Protein AF-A0A8V8TQ51-F1 (afdb_monomer_lite)

Secondary structure (DSSP, 8-state):
----PPP-PPPHHHHHHHHHHHHHHHHHTT----TTHHHH-----SEEE---EE-SS-EEEE---TT-EEEEEEEESSHHHHHIIIII-SSPSEEEEEEGGG--HHHHHHHHTTGGGEEEEEEEPPSSPPTT--B-S-SSTTTTTSS-BTTB-TTTGGGSS--TTTTB--GGG-EESS-EEEE--HHHHHHHHHHSPPHHHHHT--PPS----EEEE----S--S-HHHHHHHHHHHHHH-SS------------

Foldseek 3Di:
DDDDDDDDDDDPVVVVVVVVVVVVVVVVVVPDDPPVCVVPDDDQDQKDWWAWDFAAFFIFTEAADPQFFKAFEQEDPDVVSLVCLQPVPPGFQYEYEEEPLPPDPVSVVSCQVRVRNYQEYEYEYDPPDHPVDAAQAAQAPPQPNDPDDCVHVVVPHPNVPHRPRPRHPVNRGHYGHHMYMYRHDPVVVVVCVVQHDYPVNVVVPPDDPDDTDMDGDHGHDPDDRHDVVRVVVQVCLVVPDPDRPDPPPPPPPPD

Structure (mmCIF, N/CA/C/O backbone):
data_AF-A0A8V8TQ51-F1
#
_entry.id   AF-A0A8V8TQ51-F1
#
loop_
_atom_site.group_PDB
_atom_site.id
_atom_site.type_symbol
_atom_site.label_atom_id
_atom_site.label_alt_id
_atom_site.label_comp_id
_atom_site.label_asym_id
_atom_site.label_entity_id
_atom_site.label_seq_id
_atom_site.pdbx_PDB_ins_code
_atom_site.Cartn_x
_atom_site.Cartn_y
_atom_site.Cartn_z
_atom_site.occupancy
_atom_site.B_iso_or_equiv
_atom_site.auth_seq_id
_atom_site.auth_comp_id
_atom_site.auth_asym_id
_atom_site.auth_atom_id
_atom_site.pdbx_PDB_model_num
ATOM 1 N N . MET A 1 1 ? -92.529 31.464 20.538 1.00 38.16 1 MET A N 1
ATOM 2 C CA . MET A 1 1 ? -91.605 30.812 19.587 1.00 38.16 1 MET A CA 1
ATOM 3 C C . MET A 1 1 ? -90.288 31.564 19.682 1.00 38.16 1 MET A C 1
ATOM 5 O O . MET A 1 1 ? -90.207 32.681 19.195 1.00 38.16 1 MET A O 1
ATOM 9 N N . ALA A 1 2 ? -89.334 31.042 20.453 1.00 39.12 2 ALA A N 1
ATOM 10 C CA . ALA A 1 2 ? -88.049 31.687 20.700 1.00 39.12 2 ALA A CA 1
ATOM 11 C C . ALA A 1 2 ? -86.947 30.825 20.080 1.00 39.12 2 ALA A C 1
ATOM 13 O O . ALA A 1 2 ? -86.816 29.655 20.427 1.00 39.12 2 ALA A O 1
ATOM 14 N N . THR A 1 3 ? -86.166 31.411 19.180 1.00 38.88 3 THR A N 1
ATOM 15 C CA . THR A 1 3 ? -84.882 30.873 18.723 1.00 38.88 3 THR A CA 1
ATOM 16 C C . THR A 1 3 ? -83.876 32.014 18.781 1.00 38.88 3 THR A C 1
ATOM 18 O O . THR A 1 3 ? -83.920 32.920 17.951 1.00 38.88 3 THR A O 1
ATOM 21 N N . ALA A 1 4 ? -83.004 31.990 19.788 1.00 41.66 4 ALA A N 1
ATOM 22 C CA . ALA A 1 4 ? -81.840 32.862 19.885 1.00 41.66 4 ALA A CA 1
ATOM 23 C C . ALA A 1 4 ? -80.595 32.035 19.541 1.00 41.66 4 ALA A C 1
ATOM 25 O O . ALA A 1 4 ? -80.345 30.997 20.153 1.00 41.66 4 ALA A O 1
ATOM 26 N N . GLY A 1 5 ? -79.855 32.478 18.522 1.00 40.72 5 GLY A N 1
ATOM 27 C CA . GLY A 1 5 ? -78.597 31.878 18.090 1.00 40.72 5 GLY A CA 1
ATOM 28 C C . GLY A 1 5 ? -77.461 32.191 19.064 1.00 40.72 5 GLY A C 1
ATOM 29 O O . GLY A 1 5 ? -77.234 33.348 19.409 1.00 40.72 5 GLY A O 1
ATOM 30 N N . GLY A 1 6 ? -76.747 31.149 19.492 1.00 37.22 6 GLY A N 1
ATOM 31 C CA . GLY A 1 6 ? -75.517 31.254 20.272 1.00 37.22 6 GLY A CA 1
ATOM 32 C C . GLY A 1 6 ? -74.302 31.388 19.358 1.00 37.22 6 GLY A C 1
ATOM 33 O O . GLY A 1 6 ? -74.013 30.490 18.568 1.00 37.22 6 GLY A O 1
ATOM 34 N N . GLY A 1 7 ? -73.597 32.514 19.465 1.00 39.06 7 GLY A N 1
ATOM 35 C CA . GLY A 1 7 ? -72.296 32.729 18.839 1.00 39.06 7 GLY A CA 1
ATOM 36 C C . GLY A 1 7 ? -71.193 31.978 19.586 1.00 39.06 7 GLY A C 1
ATOM 37 O O . GLY A 1 7 ? -71.069 32.089 20.803 1.00 39.06 7 GLY A O 1
ATOM 38 N N . SER A 1 8 ? -70.381 31.227 18.844 1.00 47.44 8 SER A N 1
ATOM 39 C CA . SER A 1 8 ? -69.192 30.545 19.356 1.00 47.44 8 SER A CA 1
ATOM 40 C C . SER A 1 8 ? -67.998 31.504 19.298 1.00 47.44 8 SER A C 1
ATOM 42 O O . SER A 1 8 ? -67.477 31.789 18.220 1.00 47.44 8 SER A O 1
ATOM 44 N N . GLY A 1 9 ? -67.575 32.027 20.450 1.00 45.19 9 GLY A N 1
ATOM 45 C CA . GLY A 1 9 ? -66.345 32.809 20.579 1.00 45.19 9 GLY A CA 1
ATOM 46 C C . GLY A 1 9 ? -65.123 31.892 20.516 1.00 45.19 9 GLY A C 1
ATOM 47 O O . GLY A 1 9 ? -64.997 30.972 21.316 1.00 45.19 9 GLY A O 1
ATOM 48 N N . ALA A 1 10 ? -64.241 32.115 19.543 1.00 52.25 10 ALA A N 1
ATOM 49 C CA . ALA A 1 10 ? -62.973 31.404 19.439 1.00 52.25 10 ALA A CA 1
ATOM 50 C C . ALA A 1 10 ? -61.972 31.957 20.468 1.00 52.25 10 ALA A C 1
ATOM 52 O O . ALA A 1 10 ? -61.631 33.139 20.427 1.00 52.25 10 ALA A O 1
ATOM 53 N N . ASP A 1 11 ? -61.494 31.089 21.360 1.00 53.06 11 ASP A N 1
ATOM 54 C CA . ASP A 1 11 ? -60.550 31.426 22.427 1.00 53.06 11 ASP A CA 1
ATOM 55 C C . ASP A 1 11 ? -59.167 31.841 21.860 1.00 53.06 11 ASP A C 1
ATOM 57 O O . ASP A 1 11 ? -58.504 31.031 21.193 1.00 53.06 11 ASP A O 1
ATOM 61 N N . PRO A 1 12 ? -58.671 33.070 22.116 1.00 54.25 12 PRO A N 1
ATOM 62 C CA . PRO A 1 12 ? -57.409 33.575 21.555 1.00 54.25 12 PRO A CA 1
ATOM 63 C C . PRO A 1 12 ? -56.157 32.802 22.009 1.00 54.25 12 PRO A C 1
ATOM 65 O O . PRO A 1 12 ? -55.139 32.806 21.314 1.00 54.25 12 PRO A O 1
ATOM 68 N N . GLY A 1 13 ? -56.222 32.117 23.158 1.00 58.06 13 GLY A N 1
ATOM 69 C CA . GLY A 1 13 ? -55.088 31.397 23.751 1.00 58.06 13 GLY A CA 1
ATOM 70 C C . GLY A 1 13 ? -54.688 30.117 23.006 1.00 58.06 13 GLY A C 1
ATOM 71 O O . GLY A 1 13 ? -53.509 29.767 22.959 1.00 58.06 13 GLY A O 1
ATOM 72 N N . SER A 1 14 ? -55.641 29.444 22.351 1.00 58.72 14 SER A N 1
ATOM 73 C CA . SER A 1 14 ? -55.418 28.140 21.704 1.00 58.72 14 SER A CA 1
ATOM 74 C C . SER A 1 14 ? -54.517 28.234 20.460 1.00 58.72 14 SER A C 1
ATOM 76 O O . SER A 1 14 ? -53.622 27.410 20.254 1.00 58.72 14 SER A O 1
ATOM 78 N N . ARG A 1 15 ? -54.673 29.298 19.657 1.00 61.09 15 ARG A N 1
ATOM 79 C CA . ARG A 1 15 ? -53.847 29.545 18.458 1.00 61.09 15 ARG A CA 1
ATOM 80 C C . ARG A 1 15 ? -52.407 29.940 18.789 1.00 61.09 15 ARG A C 1
ATOM 82 O O . ARG A 1 15 ? -51.499 29.575 18.042 1.00 61.09 15 ARG A O 1
ATOM 89 N N . GLY A 1 16 ? -52.194 30.667 19.888 1.00 70.44 16 GLY A N 1
ATOM 90 C CA . GLY A 1 16 ? -50.856 31.021 20.371 1.00 70.44 16 GLY A CA 1
ATOM 91 C C . GLY A 1 16 ? -50.085 29.793 20.856 1.00 70.44 16 GLY A C 1
ATOM 92 O O . GLY A 1 16 ? -48.927 29.609 20.483 1.00 70.44 16 GLY A O 1
ATOM 93 N N . LEU A 1 17 ? -50.763 28.906 21.592 1.00 71.25 17 LEU A N 1
ATOM 94 C CA . LEU A 1 17 ? -50.186 27.666 22.111 1.00 71.25 17 LEU A CA 1
ATOM 95 C C . LEU A 1 17 ? -49.788 26.693 20.988 1.00 71.25 17 LEU A C 1
ATOM 97 O O . LEU A 1 17 ? -48.688 26.146 21.013 1.00 71.25 17 LEU A O 1
ATOM 101 N N . LEU A 1 18 ? -50.635 26.533 19.960 1.00 72.12 18 LEU A N 1
ATOM 102 C CA . LEU A 1 18 ? -50.315 25.694 18.797 1.00 72.12 18 LEU A CA 1
ATOM 103 C C . LEU A 1 18 ? -49.111 26.220 18.003 1.00 72.12 18 LEU A C 1
ATOM 105 O O . LEU A 1 18 ? -48.290 25.433 17.534 1.00 72.12 18 LEU A O 1
ATOM 109 N N . ARG A 1 19 ? -48.983 27.546 17.853 1.00 76.25 19 ARG A N 1
ATOM 110 C CA . ARG A 1 19 ? -47.831 28.156 17.172 1.00 76.25 19 ARG A CA 1
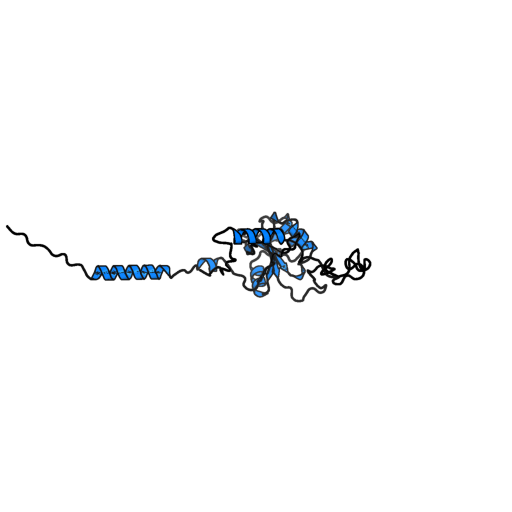ATOM 111 C C . ARG A 1 19 ? -46.542 27.994 17.971 1.00 76.25 19 ARG A C 1
ATOM 113 O O . ARG A 1 19 ? -45.511 27.703 17.374 1.00 76.25 19 ARG A O 1
ATOM 120 N N . LEU A 1 20 ? -46.609 28.115 19.297 1.00 77.19 20 LEU A N 1
ATOM 121 C CA . LEU A 1 20 ? -45.474 27.852 20.184 1.00 77.19 20 LEU A CA 1
ATOM 122 C C . LEU A 1 20 ? -45.036 26.386 20.121 1.00 77.19 20 LEU A C 1
ATOM 124 O O . LEU A 1 20 ? -43.856 26.117 19.933 1.00 77.19 20 LEU A O 1
ATOM 128 N N . LEU A 1 21 ? -45.979 25.444 20.188 1.00 77.50 21 LEU A N 1
ATOM 129 C CA . LEU A 1 21 ? -45.687 24.013 20.067 1.00 77.50 21 LEU A CA 1
ATOM 130 C C . LEU A 1 21 ? -45.080 23.670 18.702 1.00 77.50 21 LEU A C 1
ATOM 132 O O . LEU A 1 21 ? -44.073 22.971 18.641 1.00 77.50 21 LEU A O 1
ATOM 136 N N . SER A 1 22 ? -45.628 24.214 17.612 1.00 75.44 22 SER A N 1
ATOM 137 C CA . SER A 1 22 ? -45.066 24.030 16.269 1.00 75.44 22 SER A CA 1
ATOM 138 C C . SER A 1 22 ? -43.649 24.601 16.154 1.00 75.44 22 SER A C 1
ATOM 140 O O . SER A 1 22 ? -42.801 23.993 15.506 1.00 75.44 22 SER A O 1
ATOM 142 N N . PHE A 1 23 ? -43.375 25.744 16.785 1.00 77.62 23 PHE A N 1
ATOM 143 C CA . PHE A 1 23 ? -42.047 26.356 16.808 1.00 77.62 23 PHE A CA 1
ATOM 144 C C . PHE A 1 23 ? -41.054 25.545 17.658 1.00 77.62 23 PHE A C 1
ATOM 146 O O . PHE A 1 23 ? -39.916 25.340 17.243 1.00 77.62 23 PHE A O 1
ATOM 153 N N . CYS A 1 24 ? -41.492 24.996 18.794 1.00 74.50 24 CYS A N 1
ATOM 154 C CA . CYS A 1 24 ? -40.690 24.097 19.626 1.00 74.50 24 CYS A CA 1
ATOM 155 C C . CYS A 1 24 ? -40.360 22.774 18.918 1.00 74.50 24 CYS A C 1
ATOM 157 O O . CYS A 1 24 ? -39.232 22.303 19.026 1.00 74.50 24 CYS A O 1
ATOM 159 N N . VAL A 1 25 ? -41.296 22.191 18.161 1.00 75.50 25 VAL A N 1
ATOM 160 C CA . VAL A 1 25 ? -41.046 20.975 17.362 1.00 75.50 25 VAL A CA 1
ATOM 161 C C . VAL A 1 25 ? -40.057 21.256 16.224 1.00 75.50 25 VAL A C 1
ATOM 163 O O . VAL A 1 25 ? -39.153 20.455 15.986 1.00 75.50 25 VAL A O 1
ATOM 166 N N . LEU A 1 26 ? -40.166 2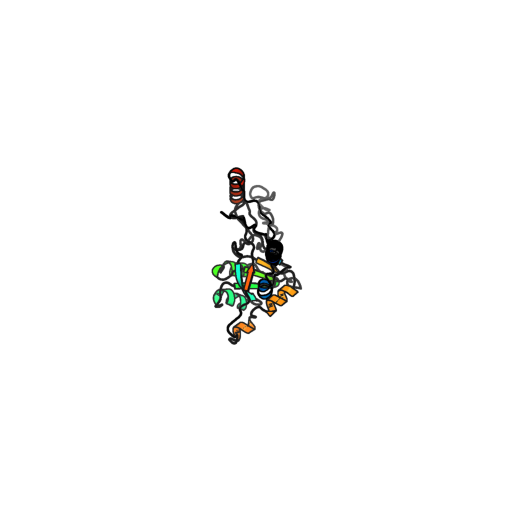2.417 15.567 1.00 69.44 26 LEU A N 1
ATOM 167 C CA . LEU A 1 26 ? -39.197 22.860 14.556 1.00 69.44 26 LEU A CA 1
ATOM 168 C C . LEU A 1 26 ? -37.794 23.072 15.154 1.00 69.44 26 LEU A C 1
ATOM 170 O O . LEU A 1 26 ? -36.808 22.669 14.543 1.00 69.44 26 LEU A O 1
ATOM 174 N N . LEU A 1 27 ? -37.698 23.634 16.364 1.00 65.81 27 LEU A N 1
ATOM 175 C CA . LEU A 1 27 ? -36.433 23.790 17.095 1.00 65.81 27 LEU A CA 1
ATOM 176 C C . LEU A 1 27 ? -35.844 22.452 17.564 1.00 65.81 27 LEU A C 1
ATOM 178 O O . LEU A 1 27 ? -34.635 22.257 17.477 1.00 65.81 27 LEU A O 1
ATOM 182 N N . ALA A 1 28 ? -36.674 21.504 18.004 1.00 64.94 28 ALA A N 1
ATOM 183 C CA . ALA A 1 28 ? -36.220 20.169 18.393 1.00 64.94 28 ALA A CA 1
ATOM 184 C C . ALA A 1 28 ? -35.631 19.385 17.205 1.00 64.94 28 ALA A C 1
ATOM 186 O O . ALA A 1 28 ? -34.673 18.635 17.379 1.00 64.94 28 ALA A O 1
ATOM 187 N N . GLY A 1 29 ? -36.137 19.610 15.986 1.00 62.62 29 GLY A N 1
ATOM 188 C CA . GLY A 1 29 ? -35.572 19.047 14.754 1.00 62.62 29 GLY A CA 1
ATOM 189 C C . GLY A 1 29 ? -34.180 19.581 14.383 1.00 62.62 29 GLY A C 1
ATOM 190 O O . GLY A 1 29 ? -33.473 18.931 13.611 1.00 62.62 29 GLY A O 1
ATOM 191 N N . LEU A 1 30 ? -33.768 20.728 14.939 1.00 63.22 30 LEU A N 1
ATOM 192 C CA . LEU A 1 30 ? -32.450 21.339 14.714 1.00 63.22 30 LEU A CA 1
ATOM 193 C C . LEU A 1 30 ? -31.375 20.817 15.684 1.00 63.22 30 LEU A C 1
ATOM 195 O O . LEU A 1 30 ? -30.183 20.951 15.410 1.00 63.22 30 LEU A O 1
ATOM 199 N N . CYS A 1 31 ? -31.769 20.174 16.785 1.00 57.84 31 CYS A N 1
ATOM 200 C CA . CYS A 1 31 ? -30.852 19.578 17.754 1.00 57.84 31 CYS A CA 1
ATOM 201 C C . CYS A 1 31 ? -30.461 18.153 17.336 1.00 57.84 31 CYS A C 1
ATOM 203 O O . CYS A 1 31 ? -30.886 17.170 17.942 1.00 57.84 31 CYS A O 1
ATOM 205 N N . ARG A 1 32 ? -29.627 18.023 16.301 1.00 61.41 32 ARG A N 1
ATOM 206 C CA . ARG A 1 32 ? -28.897 16.774 16.034 1.00 61.41 32 ARG A CA 1
ATOM 207 C C . ARG A 1 32 ? -27.534 16.852 16.708 1.00 61.41 32 ARG A C 1
ATOM 209 O O . ARG A 1 32 ? -26.680 17.634 16.312 1.00 61.41 32 ARG A O 1
ATOM 216 N N . GLY A 1 33 ? -27.351 16.064 17.761 1.00 58.16 33 GLY A N 1
ATOM 217 C CA . GLY A 1 33 ? -26.071 15.917 18.441 1.00 58.16 33 GLY A CA 1
ATOM 218 C C . GLY A 1 33 ? -25.822 14.452 18.755 1.00 58.16 33 GLY A C 1
ATOM 219 O O . GLY A 1 33 ? -26.258 13.963 19.795 1.00 58.16 33 GLY A O 1
ATOM 220 N N . ASN A 1 34 ? -25.101 13.747 17.884 1.00 66.38 34 ASN A N 1
ATOM 221 C CA . ASN A 1 34 ? -24.692 12.364 18.133 1.00 66.38 34 ASN A CA 1
ATOM 222 C C . ASN A 1 34 ? -23.504 12.319 19.112 1.00 66.38 34 ASN A C 1
ATOM 224 O O . ASN A 1 34 ? -22.365 12.042 18.751 1.00 66.38 34 ASN A O 1
ATOM 228 N N . SER A 1 35 ? -23.769 12.601 20.392 1.00 77.69 35 SER A N 1
ATOM 229 C CA . SER A 1 35 ? -22.765 12.533 21.470 1.00 77.69 35 SER A CA 1
ATOM 230 C C . SER A 1 35 ? -22.212 11.113 21.669 1.00 77.69 35 SER A C 1
ATOM 232 O O . SER A 1 35 ? -21.061 10.936 22.059 1.00 77.69 35 SER A O 1
ATOM 234 N N . VAL A 1 36 ? -23.013 10.093 21.342 1.00 84.88 36 VAL A N 1
ATOM 235 C CA . VAL A 1 36 ? -22.636 8.676 21.459 1.00 84.88 36 VAL A CA 1
ATOM 236 C C . VAL A 1 36 ? -21.477 8.315 20.527 1.00 84.88 36 VAL A C 1
ATOM 238 O O . VAL A 1 36 ? -20.577 7.597 20.943 1.00 84.88 36 VAL A O 1
ATOM 241 N N . GLU A 1 37 ? -21.431 8.868 19.312 1.00 82.06 37 GLU A N 1
ATOM 242 C CA . GLU A 1 37 ? -20.347 8.595 18.358 1.00 82.06 37 GLU A CA 1
ATOM 243 C C . GLU A 1 37 ? -18.984 8.997 18.932 1.00 82.06 37 GLU A C 1
ATOM 245 O O . GLU A 1 37 ? -18.032 8.227 18.868 1.00 82.06 37 GLU A O 1
ATOM 250 N N . ARG A 1 38 ? -18.916 10.154 19.601 1.00 79.62 38 ARG A N 1
ATOM 251 C CA . ARG A 1 38 ? -17.685 10.665 20.228 1.00 79.62 38 ARG A CA 1
ATOM 252 C C . ARG A 1 38 ? -17.244 9.879 21.462 1.00 79.62 38 ARG A C 1
ATOM 254 O O . ARG A 1 38 ? -16.125 10.075 21.922 1.00 79.62 38 ARG A O 1
ATOM 261 N N . LYS A 1 39 ? -18.120 9.040 22.021 1.00 82.69 39 LYS A N 1
ATOM 262 C CA . LYS A 1 39 ? -17.781 8.130 23.123 1.00 82.69 39 LYS A CA 1
ATOM 263 C C . LYS A 1 39 ? -17.241 6.789 22.628 1.00 82.69 39 LYS A C 1
ATOM 265 O O . LYS A 1 39 ? -16.615 6.092 23.413 1.00 82.69 39 LYS A O 1
ATOM 270 N N . ILE A 1 40 ? -17.508 6.431 21.370 1.00 80.69 40 ILE A N 1
ATOM 271 C CA . ILE A 1 40 ? -17.181 5.117 20.798 1.00 80.69 40 ILE A CA 1
ATOM 272 C C . ILE A 1 40 ? -16.005 5.216 19.822 1.00 80.69 40 ILE A C 1
ATOM 274 O O . ILE A 1 40 ? -15.138 4.349 19.819 1.00 80.69 40 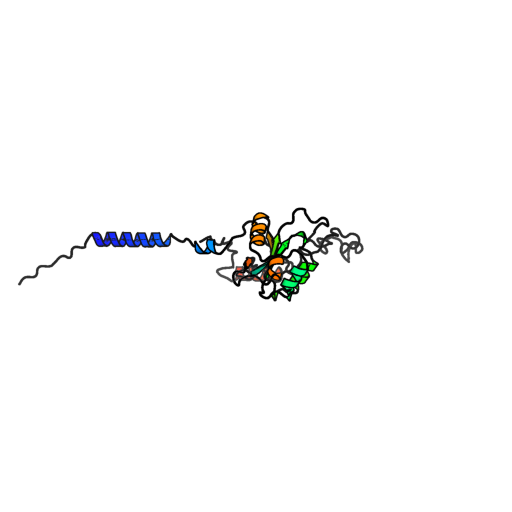ILE A O 1
ATOM 278 N N . TYR A 1 41 ? -15.961 6.262 18.993 1.00 85.06 41 TYR A N 1
ATOM 279 C CA . TYR A 1 41 ? -15.012 6.364 17.888 1.00 85.06 41 TYR A CA 1
ATOM 280 C C . TYR A 1 41 ? -14.015 7.500 18.083 1.00 85.06 41 TYR A C 1
ATOM 282 O O . TYR A 1 41 ? -14.382 8.644 18.362 1.00 85.06 41 TYR A O 1
ATOM 290 N N . ILE A 1 42 ? -12.745 7.180 17.842 1.00 87.12 42 ILE A N 1
ATOM 291 C CA . ILE A 1 42 ? -11.654 8.147 17.758 1.00 87.12 42 ILE A CA 1
ATOM 292 C C . ILE A 1 42 ? -11.272 8.275 16.277 1.00 87.12 42 ILE A C 1
ATOM 294 O O . ILE A 1 42 ? -10.760 7.312 15.703 1.00 87.12 42 ILE A O 1
ATOM 298 N N . PRO A 1 43 ? -11.537 9.420 15.624 1.00 88.56 43 PRO A N 1
ATOM 299 C CA . PRO A 1 43 ? -11.147 9.618 14.235 1.00 88.56 43 PRO A CA 1
ATOM 300 C C . PRO A 1 43 ? -9.637 9.860 14.122 1.00 88.56 43 PRO A C 1
ATOM 302 O O . PRO A 1 43 ? -9.077 10.668 14.863 1.00 88.56 43 PRO A O 1
ATOM 305 N N . LEU A 1 44 ? -9.005 9.208 13.146 1.00 88.88 44 LEU A N 1
ATOM 306 C CA . LEU A 1 44 ? -7.623 9.477 12.740 1.00 88.88 44 LEU A CA 1
ATOM 307 C C . LEU A 1 44 ? -7.633 10.562 11.661 1.00 88.88 44 LEU A C 1
ATOM 309 O O . LEU A 1 44 ? -8.297 10.409 10.634 1.00 88.88 44 LEU A O 1
ATOM 313 N N . ASN A 1 45 ? -6.941 11.675 11.896 1.00 90.31 45 ASN A N 1
ATOM 314 C CA . ASN A 1 45 ? -7.018 12.848 11.025 1.00 90.31 45 ASN A CA 1
ATOM 315 C C . ASN A 1 45 ? -5.817 12.961 10.086 1.00 90.31 45 ASN A C 1
ATOM 317 O O . ASN A 1 45 ? -5.932 13.600 9.038 1.00 90.31 45 ASN A O 1
ATOM 321 N N . LYS A 1 46 ? -4.666 12.392 10.458 1.00 93.38 46 LYS A N 1
ATOM 322 C CA . LYS A 1 46 ? -3.403 12.520 9.720 1.00 93.38 46 LYS A CA 1
ATOM 323 C C . LYS A 1 46 ? -3.021 11.192 9.094 1.00 93.38 46 LYS A C 1
ATOM 325 O O . LYS A 1 46 ? -2.101 10.503 9.534 1.00 93.38 46 LYS A O 1
ATOM 330 N N . THR A 1 47 ? -3.788 10.834 8.066 1.00 93.88 47 THR A N 1
ATOM 331 C CA . THR A 1 47 ? -3.616 9.571 7.357 1.00 93.88 47 THR A CA 1
ATOM 332 C C . THR A 1 47 ? -3.556 9.755 5.846 1.00 93.88 47 THR A C 1
ATOM 334 O O . THR A 1 47 ? -4.256 10.603 5.289 1.00 93.88 47 THR A O 1
ATOM 337 N N . ALA A 1 48 ? -2.743 8.932 5.183 1.00 95.75 48 ALA A N 1
ATOM 338 C CA . ALA A 1 48 ? -2.673 8.865 3.726 1.00 95.75 48 ALA A CA 1
ATOM 339 C C . ALA A 1 48 ? -3.049 7.450 3.245 1.00 95.75 48 ALA A C 1
ATOM 341 O O . ALA A 1 48 ? -2.354 6.486 3.583 1.00 95.75 48 ALA A O 1
ATOM 342 N N . PRO A 1 49 ? -4.150 7.286 2.489 1.00 95.88 49 PRO A N 1
ATOM 343 C CA . PRO A 1 49 ? -4.586 5.978 2.021 1.00 95.88 49 PRO A CA 1
ATOM 344 C C . PRO A 1 49 ? -3.780 5.508 0.807 1.00 95.88 49 PRO A C 1
ATOM 346 O O . PRO A 1 49 ? -3.467 6.282 -0.098 1.00 95.88 49 PRO A O 1
ATOM 349 N N . CYS A 1 50 ? -3.535 4.205 0.735 1.00 96.50 50 CYS A N 1
ATOM 350 C CA . CYS A 1 50 ? -3.200 3.531 -0.510 1.00 96.50 50 CYS A CA 1
ATOM 351 C C . CYS A 1 50 ? -4.435 3.508 -1.420 1.00 96.50 50 CYS A C 1
ATOM 353 O O . CYS A 1 50 ? -5.526 3.114 -1.001 1.00 96.50 50 CYS A O 1
ATOM 355 N N . VAL A 1 51 ? -4.257 3.934 -2.668 1.00 95.00 51 VAL A N 1
ATOM 356 C CA . VAL A 1 51 ? -5.337 4.092 -3.648 1.00 95.00 51 VAL A CA 1
ATOM 357 C C . VAL A 1 51 ? -5.186 3.098 -4.786 1.00 95.00 51 VAL A C 1
ATOM 359 O O . VAL A 1 51 ? -4.066 2.736 -5.147 1.00 95.00 51 VAL A O 1
ATOM 362 N N . ARG A 1 52 ? -6.304 2.680 -5.384 1.00 94.50 52 ARG A N 1
ATOM 363 C CA . ARG A 1 52 ? -6.265 1.874 -6.602 1.00 94.50 52 ARG A CA 1
ATOM 364 C C . ARG A 1 52 ? -5.952 2.728 -7.823 1.00 94.50 52 ARG A C 1
ATOM 366 O O . ARG A 1 52 ? -6.628 3.723 -8.082 1.00 94.50 52 ARG A O 1
ATOM 373 N N . LEU A 1 53 ? -5.006 2.254 -8.626 1.00 94.50 53 LEU A N 1
ATOM 374 C CA . LEU A 1 53 ? -4.726 2.753 -9.967 1.00 94.50 53 LEU A CA 1
ATOM 375 C C . LEU A 1 53 ? -4.944 1.629 -10.985 1.00 94.50 53 LEU A C 1
ATOM 377 O O . LEU A 1 53 ? -4.777 0.449 -10.678 1.00 94.50 53 LEU A O 1
ATOM 381 N N . LEU A 1 54 ? -5.340 1.996 -12.203 1.00 93.75 54 LEU A N 1
ATOM 382 C CA . LEU A 1 54 ? -5.579 1.049 -13.288 1.00 93.75 54 LEU A CA 1
ATOM 383 C C . LEU A 1 54 ? -4.541 1.235 -14.392 1.00 93.75 54 LEU A C 1
ATOM 385 O O . LEU A 1 54 ? -4.243 2.357 -14.800 1.00 93.75 54 LEU A O 1
ATOM 389 N N . ASN A 1 55 ? -4.034 0.115 -14.892 1.00 90.88 55 ASN A N 1
ATOM 390 C CA . ASN A 1 55 ? -3.265 0.025 -16.122 1.00 90.88 55 ASN A CA 1
ATOM 391 C C . ASN A 1 55 ? -4.132 -0.646 -17.210 1.00 90.88 55 ASN A C 1
ATOM 393 O O . ASN A 1 55 ? -5.238 -1.125 -16.949 1.00 90.88 55 ASN A O 1
ATOM 397 N N . ALA A 1 56 ? -3.643 -0.688 -18.449 1.00 89.12 56 ALA A N 1
ATOM 398 C CA . ALA A 1 56 ? -4.337 -1.276 -19.590 1.00 89.12 56 ALA A CA 1
ATOM 399 C C . ALA A 1 56 ? -4.731 -2.746 -19.368 1.00 89.12 56 ALA A C 1
ATOM 401 O O . ALA A 1 56 ? -5.767 -3.175 -19.870 1.00 89.12 56 ALA A O 1
ATOM 402 N N . THR A 1 57 ? -3.927 -3.496 -18.611 1.00 90.12 57 THR A N 1
ATOM 403 C CA . THR A 1 57 ? -4.086 -4.947 -18.418 1.00 90.12 57 THR A CA 1
ATOM 404 C C . THR A 1 57 ? -4.401 -5.362 -16.983 1.00 90.12 57 THR A C 1
ATOM 406 O O . THR A 1 57 ? -5.032 -6.393 -16.784 1.00 90.12 57 THR A O 1
ATOM 409 N N . HIS A 1 58 ? -3.982 -4.580 -15.989 1.00 91.00 58 HIS A N 1
ATOM 410 C CA . HIS A 1 58 ? -4.074 -4.939 -14.573 1.00 91.00 58 HIS A CA 1
ATOM 411 C C . HIS A 1 58 ? -4.464 -3.724 -13.728 1.00 91.00 58 HIS A C 1
ATOM 413 O O . HIS A 1 58 ? -4.448 -2.583 -14.196 1.00 91.00 58 HIS A O 1
ATOM 419 N N . GLN A 1 59 ? -4.754 -3.972 -12.459 1.00 93.88 59 GLN A N 1
ATOM 420 C CA . GLN A 1 59 ? -4.924 -2.959 -11.425 1.00 93.88 59 GLN A CA 1
ATOM 421 C C . GLN A 1 59 ? -3.788 -3.069 -10.405 1.00 93.88 59 GLN A C 1
ATOM 423 O O . GLN A 1 59 ? -3.211 -4.141 -10.242 1.00 93.88 59 GLN A O 1
ATOM 428 N N . ILE A 1 60 ? -3.472 -1.960 -9.744 1.00 96.31 60 ILE A N 1
ATOM 429 C CA . ILE A 1 60 ? -2.455 -1.873 -8.690 1.00 96.31 60 ILE A CA 1
ATOM 430 C C . ILE A 1 60 ? -2.997 -1.050 -7.518 1.00 96.31 60 ILE A C 1
ATOM 432 O O . ILE A 1 60 ? -3.948 -0.279 -7.682 1.00 96.31 60 ILE A O 1
ATOM 436 N N . GLY A 1 61 ? -2.368 -1.162 -6.353 1.00 95.75 61 GLY A N 1
ATOM 437 C CA . GLY A 1 61 ? -2.738 -0.424 -5.151 1.00 95.75 61 GLY A CA 1
ATOM 438 C C . GLY A 1 61 ? -3.726 -1.185 -4.274 1.00 95.75 61 GLY A C 1
ATOM 439 O O . GLY A 1 61 ? -3.688 -2.409 -4.208 1.00 95.75 61 GLY A O 1
ATOM 440 N N . CYS A 1 62 ? -4.587 -0.459 -3.560 1.00 95.44 62 CYS A N 1
ATOM 441 C CA . CYS A 1 62 ? -5.403 -1.027 -2.485 1.00 95.44 62 CYS A CA 1
ATOM 442 C C . CYS A 1 62 ? -6.876 -0.629 -2.596 1.00 95.44 62 CYS A C 1
ATOM 444 O O . CYS A 1 62 ? -7.226 0.391 -3.196 1.00 95.44 62 CYS A O 1
ATOM 446 N N . GLN A 1 63 ? -7.745 -1.417 -1.967 1.00 92.44 63 GLN A N 1
ATOM 447 C CA . GLN A 1 63 ? -9.174 -1.138 -1.840 1.00 92.44 63 GLN A CA 1
ATOM 448 C C . GLN A 1 63 ? -9.709 -1.701 -0.523 1.00 92.44 63 GLN A C 1
ATOM 450 O O . GLN A 1 63 ? -9.261 -2.759 -0.089 1.00 92.44 63 GLN A O 1
ATOM 455 N N . SER A 1 64 ? -10.732 -1.042 0.030 1.00 92.44 64 SER A N 1
ATOM 456 C CA . SER A 1 64 ? -11.611 -1.636 1.040 1.00 92.44 64 SER A CA 1
ATOM 457 C C . SER A 1 64 ? -12.961 -2.117 0.494 1.00 92.44 64 SER A C 1
ATOM 459 O O . SER A 1 64 ? -13.429 -1.680 -0.568 1.00 92.44 64 SER A O 1
ATOM 461 N N . SER A 1 65 ? -13.675 -2.897 1.304 1.00 90.62 65 SER A N 1
ATOM 462 C CA . SER A 1 65 ? -15.114 -3.133 1.122 1.00 90.62 65 SER A CA 1
ATOM 463 C C . SER A 1 65 ? -15.927 -1.828 1.133 1.00 90.62 65 SER A C 1
ATOM 465 O O . SER A 1 65 ? -15.478 -0.790 1.627 1.00 90.62 65 SER A O 1
ATOM 467 N N . ILE A 1 66 ? -17.158 -1.872 0.609 1.00 85.94 66 ILE A N 1
ATOM 468 C CA . ILE A 1 66 ? -18.041 -0.698 0.444 1.00 85.94 66 ILE A CA 1
ATOM 469 C C . ILE A 1 66 ? -18.330 0.064 1.745 1.00 85.94 66 ILE A C 1
ATOM 471 O O . ILE A 1 66 ? -18.416 1.291 1.744 1.00 85.94 66 ILE A O 1
ATOM 475 N N . SER A 1 67 ? -18.445 -0.646 2.865 1.00 86.69 67 SER A N 1
ATOM 476 C CA . SER A 1 67 ? -18.672 -0.078 4.199 1.00 86.69 67 SER A CA 1
ATOM 477 C C . SER A 1 67 ? -17.381 0.201 4.982 1.00 86.69 67 SER A C 1
ATOM 479 O O . SER A 1 67 ? -17.454 0.632 6.133 1.00 86.69 67 SER A O 1
ATOM 481 N N . GLY A 1 68 ? -16.220 -0.013 4.358 1.00 88.38 68 GLY A N 1
ATOM 482 C CA . GLY A 1 68 ? -14.928 -0.132 5.030 1.00 88.38 68 GLY A CA 1
ATOM 483 C C . GLY A 1 68 ? -14.686 -1.537 5.576 1.00 88.38 68 GLY A C 1
ATOM 484 O O . GLY A 1 68 ? -15.620 -2.337 5.683 1.00 88.38 68 GLY A O 1
ATOM 485 N N . ASP A 1 69 ? -13.424 -1.815 5.891 1.00 92.06 69 ASP A N 1
ATOM 486 C CA . ASP A 1 69 ? -12.999 -3.069 6.508 1.00 92.06 69 ASP A CA 1
ATOM 487 C C . ASP A 1 69 ? -12.640 -2.834 7.972 1.00 92.06 69 ASP A C 1
ATOM 489 O O . ASP A 1 69 ? -11.849 -1.946 8.299 1.00 92.06 69 ASP A O 1
ATOM 493 N N . THR A 1 70 ? -13.258 -3.624 8.854 1.00 92.75 70 THR A N 1
ATOM 494 C CA . THR A 1 70 ? -13.066 -3.551 10.305 1.00 92.75 70 THR A CA 1
ATOM 495 C C . THR A 1 70 ? -12.338 -4.784 10.810 1.00 92.75 70 THR A C 1
ATOM 497 O O . THR A 1 70 ? -12.702 -5.903 10.455 1.00 92.75 70 THR A O 1
ATOM 500 N N . GLY A 1 71 ? -11.358 -4.589 11.687 1.00 90.88 71 GLY A N 1
ATOM 501 C CA . GLY A 1 71 ? -10.699 -5.693 12.376 1.00 90.88 71 GLY A CA 1
ATOM 502 C C . GLY A 1 71 ? -10.020 -5.273 13.674 1.00 90.88 71 GLY A C 1
ATOM 503 O O . GLY A 1 71 ? -9.842 -4.079 13.944 1.00 90.88 71 GLY A O 1
ATOM 504 N N . VAL A 1 72 ? -9.643 -6.274 14.467 1.00 90.88 72 VAL A N 1
ATOM 505 C CA . VAL A 1 72 ? -8.978 -6.092 15.763 1.00 90.88 72 VAL A CA 1
ATOM 506 C C . VAL A 1 72 ? -7.544 -5.632 15.537 1.00 90.88 72 VAL A C 1
ATOM 508 O O . VAL A 1 72 ? -6.811 -6.258 14.770 1.00 90.88 72 VAL A O 1
ATOM 511 N N . ILE A 1 73 ? -7.127 -4.550 16.195 1.00 90.56 73 ILE A N 1
ATOM 512 C CA . ILE A 1 73 ? -5.769 -4.027 16.038 1.00 90.56 73 ILE A CA 1
ATOM 513 C C . ILE A 1 73 ? -4.765 -5.005 16.645 1.00 90.56 73 ILE A C 1
ATOM 515 O O . ILE A 1 73 ? -4.917 -5.429 17.790 1.00 90.56 73 ILE A O 1
ATOM 519 N N . HIS A 1 74 ? -3.707 -5.313 15.901 1.00 91.25 74 HIS A N 1
ATOM 520 C CA . HIS A 1 74 ? -2.548 -6.024 16.421 1.00 91.25 74 HIS A CA 1
ATOM 521 C C . HIS A 1 74 ? -1.259 -5.311 16.015 1.00 91.25 74 HIS A C 1
ATOM 523 O O . HIS A 1 74 ? -1.003 -5.097 14.828 1.00 91.25 74 HIS A O 1
ATOM 529 N N . VAL A 1 75 ? -0.460 -4.926 17.010 1.00 91.50 75 VAL A N 1
ATOM 530 C CA . VAL A 1 75 ? 0.827 -4.257 16.793 1.00 91.50 75 VAL A CA 1
ATOM 531 C C . VAL A 1 75 ? 1.891 -5.314 16.529 1.00 91.50 75 VAL A C 1
ATOM 533 O O . VAL A 1 75 ? 2.055 -6.225 17.333 1.00 91.50 75 VAL A O 1
ATOM 536 N N . VAL A 1 76 ? 2.606 -5.182 15.413 1.00 91.25 76 VAL A N 1
ATOM 537 C CA . VAL A 1 76 ? 3.663 -6.115 15.008 1.00 91.25 76 VAL A CA 1
ATOM 538 C C . VAL A 1 76 ? 5.011 -5.409 15.100 1.00 91.25 76 VAL A C 1
ATOM 540 O O . VAL A 1 76 ? 5.291 -4.476 14.344 1.00 91.25 76 VAL A O 1
ATOM 543 N N . GLU A 1 77 ? 5.849 -5.861 16.032 1.00 88.50 77 GLU A N 1
ATOM 544 C CA . GLU A 1 77 ? 7.198 -5.322 16.264 1.00 88.50 77 GLU A CA 1
ATOM 545 C C . GLU A 1 77 ? 8.296 -6.309 15.840 1.00 88.50 77 GLU A C 1
ATOM 547 O O . GLU A 1 77 ? 9.433 -5.913 15.576 1.00 88.50 77 GLU A O 1
ATOM 552 N N . LYS A 1 78 ? 7.957 -7.597 15.750 1.00 88.06 78 LYS A N 1
ATOM 553 C CA . LYS A 1 78 ? 8.859 -8.692 15.375 1.00 88.06 78 LYS A CA 1
ATOM 554 C C . LYS A 1 78 ? 8.128 -9.757 14.552 1.00 88.06 78 LYS A C 1
ATOM 556 O O . LYS A 1 78 ? 6.901 -9.770 14.470 1.00 88.06 78 LYS A O 1
ATOM 561 N N . GLU A 1 79 ? 8.884 -10.652 13.923 1.00 86.75 79 GLU A N 1
ATOM 562 C CA . GLU A 1 79 ? 8.335 -11.683 13.027 1.00 86.75 79 GLU A CA 1
ATOM 563 C C . GLU A 1 79 ? 7.392 -12.653 13.761 1.00 86.75 79 GLU A C 1
ATOM 565 O O . GLU A 1 79 ? 6.434 -13.147 13.171 1.00 86.75 79 GLU A O 1
ATOM 570 N N . GLU A 1 80 ? 7.604 -12.895 15.055 1.00 88.56 80 GLU A N 1
ATOM 571 C CA . GLU A 1 80 ? 6.735 -13.764 15.851 1.00 88.56 80 GLU A CA 1
ATOM 572 C C . GLU A 1 80 ? 5.324 -13.177 16.009 1.00 88.56 80 GLU A C 1
ATOM 574 O O . GLU A 1 80 ? 4.342 -13.920 15.972 1.00 88.56 80 GLU A O 1
ATOM 579 N N . ASP A 1 81 ? 5.205 -11.850 16.115 1.00 90.44 81 ASP A N 1
ATOM 580 C CA . ASP A 1 81 ? 3.907 -11.170 16.203 1.00 90.44 81 ASP A CA 1
ATOM 581 C C . ASP A 1 81 ? 3.144 -11.309 14.877 1.00 90.44 81 ASP A C 1
ATOM 583 O O . ASP A 1 81 ? 1.931 -11.523 14.851 1.00 90.44 81 ASP A O 1
ATOM 587 N N . LEU A 1 82 ? 3.871 -11.261 13.753 1.00 91.06 82 LEU A N 1
ATOM 588 C CA . LEU A 1 82 ? 3.295 -11.518 12.437 1.00 91.06 82 LEU A CA 1
ATOM 589 C C . LEU A 1 82 ? 2.754 -12.951 12.352 1.00 91.06 82 LEU A C 1
ATOM 591 O O . LEU A 1 82 ? 1.611 -13.143 11.938 1.00 91.06 82 LEU A O 1
ATOM 595 N N . GLN A 1 83 ? 3.535 -13.955 12.766 1.00 91.62 83 GLN A N 1
ATOM 596 C CA . GLN A 1 83 ? 3.080 -15.351 12.753 1.00 91.62 83 GLN A CA 1
ATOM 597 C C . GLN A 1 83 ? 1.817 -15.550 13.595 1.00 91.62 83 GLN A C 1
ATOM 599 O O . GLN A 1 83 ? 0.887 -16.224 13.140 1.00 91.62 83 GLN A O 1
ATOM 604 N N . TRP A 1 84 ? 1.733 -14.893 14.754 1.00 92.00 84 TRP A N 1
ATOM 605 C CA . TRP A 1 84 ? 0.548 -14.942 15.605 1.00 92.00 84 TRP A CA 1
ATOM 606 C C . TRP A 1 84 ? -0.706 -14.448 14.871 1.00 92.00 84 TRP A C 1
ATOM 608 O O . TRP A 1 84 ? -1.726 -15.135 14.849 1.00 92.00 84 TRP A O 1
ATOM 618 N N . VAL A 1 85 ? -0.636 -13.302 14.187 1.00 92.31 85 VAL A N 1
ATOM 619 C CA . VAL A 1 85 ? -1.771 -12.784 13.399 1.00 92.31 85 VAL A CA 1
ATOM 620 C C . VAL A 1 85 ? -2.151 -13.751 12.274 1.00 92.31 85 VAL A C 1
ATOM 622 O O . VAL A 1 85 ? -3.334 -14.051 12.050 1.00 92.31 85 VAL A O 1
ATOM 625 N N . LEU A 1 86 ? -1.141 -14.264 11.569 1.00 92.50 86 LEU A N 1
ATOM 626 C CA . LEU A 1 86 ? -1.320 -15.120 10.402 1.00 92.50 86 LEU A CA 1
ATOM 627 C C . LEU A 1 86 ? -1.887 -16.505 10.744 1.00 92.50 86 LEU A C 1
ATOM 629 O O . LEU A 1 86 ? -2.539 -17.101 9.884 1.00 92.50 86 LEU A O 1
ATOM 633 N N . THR A 1 87 ? -1.658 -17.020 11.956 1.00 91.62 87 THR A N 1
ATOM 634 C CA . THR A 1 87 ? -1.972 -18.417 12.302 1.00 91.62 87 THR A CA 1
ATOM 635 C C . THR A 1 87 ? -2.696 -18.579 13.640 1.00 91.62 87 THR A C 1
ATOM 637 O O . THR A 1 87 ? -3.827 -19.064 13.649 1.00 91.62 87 THR A O 1
ATOM 640 N N . ASP A 1 88 ? -2.093 -18.143 14.745 1.00 88.94 88 ASP A N 1
ATOM 641 C CA . ASP A 1 88 ? -2.519 -18.508 16.105 1.00 88.94 88 ASP A CA 1
ATOM 642 C C . ASP A 1 88 ? -3.665 -17.658 16.672 1.00 88.94 88 ASP A C 1
ATOM 644 O O . ASP A 1 88 ? -4.396 -18.092 17.564 1.00 88.94 88 ASP A O 1
ATOM 648 N N . GLY A 1 89 ? -3.824 -16.430 16.179 1.00 86.94 89 GLY A N 1
ATOM 649 C CA . GLY A 1 89 ? -4.759 -15.460 16.730 1.00 86.94 89 GLY A CA 1
ATOM 650 C C . GLY A 1 89 ? -6.217 -15.963 16.736 1.00 86.94 89 GLY A C 1
ATOM 651 O O . GLY A 1 89 ? -6.712 -16.417 15.699 1.00 86.94 89 GLY A O 1
ATOM 652 N N . PRO A 1 90 ? -6.954 -15.865 17.856 1.00 88.81 90 PRO A N 1
ATOM 653 C CA . PRO A 1 90 ? -8.302 -16.430 17.961 1.00 88.81 90 PRO A CA 1
ATOM 654 C C . PRO A 1 90 ? -9.400 -15.580 17.300 1.00 88.81 90 PRO A C 1
ATOM 656 O O . PRO A 1 90 ? -10.485 -16.091 17.040 1.00 88.81 90 PRO A O 1
ATOM 659 N N . ASN A 1 91 ? -9.127 -14.302 17.016 1.00 87.75 91 ASN A N 1
ATOM 660 C CA . ASN A 1 91 ? -10.118 -13.283 16.653 1.00 87.75 91 ASN A CA 1
ATOM 661 C C . ASN A 1 91 ? -9.845 -12.635 15.277 1.00 87.75 91 ASN A C 1
ATOM 663 O O . ASN A 1 91 ? -9.669 -11.416 15.209 1.00 87.75 91 ASN A O 1
ATOM 667 N N . PRO A 1 92 ? -9.770 -13.395 14.168 1.00 90.56 92 PRO A N 1
ATOM 668 C CA . PRO A 1 92 ? -9.757 -12.785 12.842 1.00 90.56 92 PRO A CA 1
ATOM 669 C C . PRO A 1 92 ? -11.107 -12.084 12.546 1.00 90.56 92 PRO A C 1
ATOM 671 O O . PRO A 1 92 ? -12.145 -12.546 13.024 1.00 90.56 92 PRO A O 1
ATOM 674 N N . PRO A 1 93 ? -11.133 -11.020 11.719 1.00 94.12 93 PRO A N 1
ATOM 675 C CA . PRO A 1 93 ? -10.001 -10.457 10.989 1.00 94.12 93 PRO A CA 1
ATOM 676 C C . PRO A 1 93 ? -9.219 -9.395 11.787 1.00 94.12 93 PRO A C 1
ATOM 678 O O . PRO A 1 93 ? -9.767 -8.659 12.609 1.00 94.12 93 PRO A O 1
ATOM 681 N N . TYR A 1 94 ? -7.922 -9.291 11.500 1.00 94.12 94 TYR A N 1
ATOM 682 C CA . TYR A 1 94 ? -6.983 -8.391 12.168 1.00 94.12 94 TYR A CA 1
ATOM 683 C C . TYR A 1 94 ? -6.642 -7.158 11.327 1.00 94.12 94 TYR A C 1
ATOM 685 O O . TYR A 1 94 ? -6.521 -7.239 10.104 1.00 94.12 94 TYR A O 1
ATOM 693 N N . MET A 1 95 ? -6.428 -6.034 12.008 1.00 93.88 95 MET A N 1
ATOM 694 C CA . MET A 1 95 ? -5.841 -4.806 11.473 1.00 93.88 95 MET A CA 1
ATOM 695 C C . MET A 1 95 ? -4.408 -4.713 11.971 1.00 93.88 95 MET A C 1
ATOM 697 O O . MET A 1 95 ? -4.164 -4.480 13.155 1.00 93.88 95 MET A O 1
ATOM 701 N N . VAL A 1 96 ? -3.450 -4.932 11.081 1.00 95.00 96 VAL A N 1
ATOM 702 C CA . VAL A 1 96 ? -2.041 -4.959 11.474 1.00 95.00 96 VAL A CA 1
ATOM 703 C C . VAL A 1 96 ? -1.522 -3.527 11.579 1.00 95.00 96 VAL A C 1
ATOM 705 O O . VAL A 1 96 ? -1.740 -2.725 10.674 1.00 95.00 96 VAL A O 1
ATOM 708 N N . LEU A 1 97 ? -0.830 -3.197 12.669 1.00 95.06 97 LEU A N 1
ATOM 709 C CA . LEU A 1 97 ? -0.068 -1.956 12.800 1.00 95.06 97 LEU A CA 1
ATOM 710 C C . LEU A 1 97 ? 1.425 -2.274 12.691 1.00 95.06 97 LEU A C 1
ATOM 712 O O . LEU A 1 97 ? 1.985 -2.917 13.579 1.00 95.06 97 LEU A O 1
ATOM 716 N N . LEU A 1 98 ? 2.059 -1.801 11.617 1.00 94.50 98 LEU A N 1
ATOM 717 C CA . LEU A 1 98 ? 3.498 -1.928 11.384 1.00 94.50 98 LEU A CA 1
ATOM 718 C C . LEU A 1 98 ? 4.201 -0.590 11.553 1.00 94.50 98 LEU A C 1
ATOM 720 O O . LEU A 1 98 ? 3.692 0.458 11.164 1.00 94.50 98 LEU A O 1
ATOM 724 N N . GLU A 1 99 ? 5.442 -0.635 12.018 1.00 93.12 99 GLU A N 1
ATOM 725 C CA . GLU A 1 99 ? 6.368 0.465 11.770 1.00 93.12 99 GLU A CA 1
ATOM 726 C C . GLU A 1 99 ? 6.917 0.389 10.342 1.00 93.12 99 GLU A C 1
ATOM 728 O O . GLU A 1 99 ? 7.149 -0.699 9.814 1.00 93.12 99 GLU A O 1
ATOM 733 N N . SER A 1 100 ? 7.185 1.537 9.714 1.00 92.50 100 SER A N 1
ATOM 734 C CA . SER A 1 100 ? 7.628 1.592 8.316 1.00 92.50 100 SER A CA 1
ATOM 735 C C . SER A 1 100 ? 8.937 0.842 8.056 1.00 92.50 100 SER A C 1
ATOM 737 O O . SER A 1 100 ? 9.168 0.399 6.937 1.00 92.50 100 SER A O 1
ATOM 739 N N . LYS A 1 101 ? 9.786 0.642 9.074 1.00 91.56 101 LYS A N 1
ATOM 740 C CA . LYS A 1 101 ? 10.990 -0.205 8.978 1.00 91.56 101 LYS A CA 1
ATOM 741 C C . LYS A 1 101 ? 10.691 -1.695 8.731 1.00 91.56 101 LYS A C 1
ATOM 743 O O . LYS A 1 101 ? 11.537 -2.394 8.189 1.00 91.56 101 LYS A O 1
ATOM 748 N N . HIS A 1 102 ? 9.505 -2.169 9.117 1.00 92.56 102 HIS A N 1
ATOM 749 C CA . HIS A 1 102 ? 9.042 -3.544 8.897 1.00 92.56 102 HIS A CA 1
ATOM 750 C C . HIS A 1 102 ? 8.173 -3.680 7.641 1.00 92.56 102 HIS A C 1
ATOM 752 O O . HIS A 1 102 ? 7.787 -4.786 7.274 1.00 92.56 102 HIS A O 1
ATOM 758 N N . PHE A 1 103 ? 7.871 -2.575 6.958 1.00 94.69 103 PHE A N 1
ATOM 759 C CA . PHE A 1 103 ? 7.099 -2.583 5.722 1.00 94.69 103 PHE A CA 1
ATOM 760 C C . PHE A 1 103 ? 7.980 -3.042 4.548 1.00 94.69 103 PHE A C 1
ATOM 762 O O . PHE A 1 103 ? 8.544 -2.235 3.812 1.00 94.69 103 PHE A O 1
ATOM 769 N N . THR A 1 104 ? 8.142 -4.359 4.402 1.00 94.50 104 THR A N 1
ATOM 770 C CA . THR A 1 104 ? 8.984 -4.999 3.378 1.00 94.50 104 THR A CA 1
ATOM 771 C C . THR A 1 104 ? 8.157 -5.829 2.398 1.00 94.50 104 THR A C 1
ATOM 773 O O . THR A 1 104 ? 7.029 -6.226 2.695 1.00 94.50 104 THR A O 1
ATOM 776 N N . ARG A 1 105 ? 8.726 -6.117 1.218 1.00 95.31 105 ARG A N 1
ATOM 777 C CA . ARG A 1 105 ? 8.066 -6.938 0.190 1.00 95.31 105 ARG A CA 1
ATOM 778 C C . ARG A 1 105 ? 7.684 -8.319 0.725 1.00 95.31 105 ARG A C 1
ATOM 780 O O . ARG A 1 105 ? 6.518 -8.688 0.638 1.00 95.31 105 ARG A O 1
ATOM 787 N N . ASP A 1 106 ? 8.627 -9.021 1.345 1.00 94.31 106 ASP A N 1
ATOM 788 C CA . ASP A 1 106 ? 8.416 -10.380 1.858 1.00 94.31 106 ASP A CA 1
ATOM 789 C C . ASP A 1 106 ? 7.282 -10.442 2.891 1.00 94.31 106 ASP A C 1
ATOM 791 O O . ASP A 1 106 ? 6.463 -11.362 2.883 1.00 94.31 106 ASP A O 1
ATOM 795 N N . LEU A 1 107 ? 7.198 -9.443 3.777 1.00 94.94 107 LEU A N 1
ATOM 796 C CA . LEU A 1 107 ? 6.130 -9.362 4.771 1.00 94.94 107 LEU A CA 1
ATOM 797 C C . LEU A 1 107 ? 4.773 -9.108 4.104 1.00 94.94 107 LEU A C 1
ATOM 799 O O . LEU A 1 107 ? 3.780 -9.755 4.440 1.00 94.94 107 LEU A O 1
ATOM 803 N N . MET A 1 108 ? 4.725 -8.196 3.134 1.00 96.12 108 MET A N 1
ATOM 804 C CA . MET A 1 108 ? 3.495 -7.889 2.407 1.00 96.12 108 MET A CA 1
ATOM 805 C C . MET A 1 108 ? 2.999 -9.068 1.567 1.00 96.12 108 MET A C 1
ATOM 807 O O . MET A 1 108 ? 1.791 -9.295 1.502 1.00 96.12 108 MET A O 1
ATOM 811 N N . GLU A 1 109 ? 3.900 -9.860 0.984 1.00 95.31 109 GLU A N 1
ATOM 812 C CA . GLU A 1 109 ? 3.551 -11.101 0.285 1.00 95.31 109 GLU A CA 1
ATOM 813 C C . GLU A 1 109 ? 2.968 -12.148 1.247 1.00 95.31 109 GLU A C 1
ATOM 815 O O . GLU A 1 109 ? 1.946 -12.765 0.934 1.00 95.31 109 GLU A O 1
ATOM 820 N N . LYS A 1 110 ? 3.522 -12.288 2.462 1.00 94.88 110 LYS A N 1
ATOM 821 C CA . LYS A 1 110 ? 2.941 -13.149 3.511 1.00 94.88 110 LYS A CA 1
ATOM 822 C C . LYS A 1 110 ? 1.526 -12.707 3.902 1.00 94.88 110 LYS A C 1
ATOM 824 O O . LYS A 1 110 ? 0.634 -13.552 4.000 1.00 94.88 110 LYS A O 1
ATOM 829 N N . LEU A 1 111 ? 1.301 -11.402 4.089 1.00 94.94 111 LEU A N 1
ATOM 830 C CA . LEU A 1 111 ? -0.028 -10.850 4.390 1.00 94.94 111 LEU A CA 1
ATOM 831 C C . LEU A 1 111 ? -1.010 -11.088 3.232 1.00 94.94 111 LEU A C 1
ATOM 833 O O . LEU A 1 111 ? -2.136 -11.538 3.454 1.00 94.94 111 LEU A O 1
ATOM 837 N N . LYS A 1 112 ? -0.568 -10.867 1.988 1.00 94.31 112 LYS A N 1
ATOM 838 C CA . LYS A 1 112 ? -1.345 -11.134 0.766 1.00 94.31 112 LYS A CA 1
ATOM 839 C C . LYS A 1 112 ? -1.686 -12.621 0.599 1.00 94.31 112 LYS A C 1
ATOM 841 O O . LYS A 1 112 ? -2.736 -12.946 0.056 1.00 94.31 112 LYS A O 1
ATOM 846 N N . GLY A 1 113 ? -0.863 -13.532 1.117 1.00 93.06 113 GLY A N 1
ATOM 847 C CA . GLY A 1 113 ? -1.158 -14.969 1.145 1.00 93.06 113 GLY A CA 1
ATOM 848 C C . GLY A 1 113 ? -2.242 -15.388 2.150 1.00 93.06 113 GLY A C 1
ATOM 849 O O . GLY A 1 113 ? -2.726 -16.518 2.088 1.00 93.06 113 GLY A O 1
ATOM 850 N N . ARG A 1 114 ? -2.634 -14.514 3.090 1.00 92.88 114 ARG A N 1
ATOM 851 C CA . ARG A 1 114 ? -3.558 -14.820 4.202 1.00 92.88 114 ARG A CA 1
ATOM 852 C C . ARG A 1 114 ? -4.675 -13.779 4.349 1.00 92.88 114 ARG A C 1
ATOM 854 O O . ARG A 1 114 ? -5.097 -13.457 5.459 1.00 92.88 114 ARG A O 1
ATOM 861 N N . THR A 1 115 ? -5.198 -13.286 3.230 1.00 88.38 115 THR A N 1
ATOM 862 C CA . THR A 1 115 ? -6.203 -12.204 3.177 1.00 88.38 115 THR A CA 1
ATOM 863 C C . THR A 1 115 ? -7.477 -12.473 3.978 1.00 88.38 115 THR A C 1
ATOM 865 O O . THR A 1 115 ? -8.070 -11.534 4.486 1.00 88.38 115 THR A O 1
ATOM 868 N N . SER A 1 116 ? -7.884 -13.730 4.186 1.00 92.56 116 SER A N 1
ATOM 869 C CA . SER A 1 116 ? -9.072 -14.051 4.998 1.00 92.56 116 SER A CA 1
ATOM 870 C C . SER A 1 116 ? -8.924 -13.706 6.485 1.00 92.56 116 SER A C 1
ATOM 872 O O . SER A 1 116 ? -9.918 -13.665 7.206 1.00 92.56 116 SER A O 1
ATOM 874 N N . ARG A 1 117 ? -7.691 -13.507 6.966 1.00 94.62 117 ARG A N 1
ATOM 875 C CA . ARG A 1 117 ? -7.397 -13.150 8.360 1.00 94.62 117 ARG A CA 1
ATOM 876 C C . ARG A 1 117 ? -7.040 -11.680 8.539 1.00 94.62 117 ARG A C 1
ATOM 878 O O . ARG A 1 117 ? -7.002 -11.226 9.677 1.00 94.62 117 ARG A O 1
ATOM 885 N N . ILE A 1 118 ? -6.785 -10.951 7.455 1.00 95.62 118 ILE A N 1
ATOM 886 C CA . ILE A 1 118 ? -6.304 -9.568 7.479 1.00 95.62 118 ILE A CA 1
ATOM 887 C C . ILE A 1 118 ? -7.377 -8.659 6.881 1.00 95.62 118 ILE A C 1
ATOM 889 O O . ILE A 1 118 ? -7.685 -8.760 5.699 1.00 95.62 118 ILE A O 1
ATOM 893 N N . ALA A 1 119 ? -7.928 -7.760 7.696 1.00 95.19 119 ALA A N 1
ATOM 894 C CA . ALA A 1 119 ? -8.884 -6.743 7.253 1.00 95.19 119 ALA A CA 1
ATOM 895 C C . ALA A 1 119 ? -8.195 -5.476 6.725 1.00 95.19 119 ALA A C 1
ATOM 897 O O . ALA A 1 119 ? -8.824 -4.688 6.031 1.00 95.19 119 ALA A O 1
ATOM 898 N N . GLY A 1 120 ? -6.918 -5.258 7.043 1.00 95.62 120 GLY A N 1
ATOM 899 C CA . GLY A 1 120 ? -6.208 -4.052 6.639 1.00 95.62 120 GLY A CA 1
ATOM 900 C C . GLY A 1 120 ? -4.881 -3.867 7.354 1.00 95.62 120 GLY A C 1
ATOM 901 O O . GLY A 1 120 ? -4.519 -4.616 8.267 1.00 95.62 120 GLY A O 1
ATOM 902 N N . LEU A 1 121 ? -4.156 -2.845 6.917 1.00 96.38 121 LEU A N 1
ATOM 903 C CA . LEU A 1 121 ? -2.837 -2.500 7.422 1.00 96.38 121 LEU A CA 1
ATOM 904 C C . LEU A 1 121 ? -2.746 -0.994 7.688 1.00 96.38 121 LEU A C 1
ATOM 906 O O . LEU A 1 121 ? -3.087 -0.174 6.838 1.00 96.38 121 LEU A O 1
ATOM 910 N N . ALA A 1 122 ? -2.215 -0.632 8.847 1.00 96.12 122 ALA A N 1
ATOM 911 C CA . ALA A 1 122 ? -1.756 0.711 9.154 1.00 96.12 122 ALA A CA 1
ATOM 912 C C . ALA A 1 122 ? -0.230 0.694 9.294 1.00 96.12 122 ALA A C 1
ATOM 914 O O . ALA A 1 122 ? 0.335 -0.180 9.951 1.00 96.12 122 ALA A O 1
ATOM 915 N N . VAL A 1 123 ? 0.445 1.657 8.676 1.00 96.19 123 VAL A N 1
ATOM 916 C CA . VAL A 1 123 ? 1.901 1.801 8.735 1.00 96.19 123 VAL A CA 1
ATOM 917 C C . VAL A 1 123 ? 2.225 3.122 9.409 1.00 96.19 123 VAL A C 1
ATOM 919 O O . VAL A 1 123 ? 1.831 4.172 8.916 1.00 96.19 123 VAL A O 1
ATOM 922 N N . SER A 1 124 ? 2.952 3.098 10.520 1.00 94.75 124 SER A N 1
ATOM 923 C CA . SER A 1 124 ? 3.448 4.309 11.176 1.00 94.75 124 SER A CA 1
ATOM 924 C C . SER A 1 124 ? 4.857 4.651 10.705 1.00 94.75 124 SER A C 1
ATOM 926 O O . SER A 1 124 ? 5.718 3.769 10.640 1.00 94.75 124 SER A O 1
ATOM 928 N N . LEU A 1 125 ? 5.123 5.929 10.437 1.00 91.19 125 LEU A N 1
ATOM 929 C CA . LEU A 1 125 ? 6.452 6.395 10.035 1.00 91.19 125 LEU A CA 1
ATOM 930 C C . LEU A 1 125 ? 7.497 6.176 11.139 1.00 91.19 125 LEU A C 1
ATOM 932 O O . LEU A 1 125 ? 7.389 6.719 12.237 1.00 91.19 125 LEU A O 1
ATOM 936 N N . THR A 1 126 ? 8.551 5.424 10.828 1.00 85.00 126 THR A N 1
ATOM 937 C CA . THR A 1 126 ? 9.727 5.284 11.690 1.00 85.00 126 THR A CA 1
ATOM 938 C C . THR A 1 126 ? 10.634 6.506 11.546 1.00 85.00 126 THR A C 1
ATOM 940 O O . THR A 1 126 ? 10.957 6.930 10.436 1.00 85.00 126 THR A O 1
ATOM 943 N N . LYS A 1 127 ? 11.095 7.043 12.680 1.00 85.12 127 LYS A N 1
ATOM 944 C CA . LYS A 1 127 ? 12.189 8.020 12.752 1.00 85.12 127 LYS A CA 1
ATOM 945 C C . LYS A 1 127 ? 13.302 7.420 13.625 1.00 85.12 127 LYS A C 1
ATOM 947 O O . LYS A 1 127 ? 13.009 7.065 14.766 1.00 85.12 127 LYS A O 1
ATOM 952 N N . PRO A 1 128 ? 14.552 7.295 13.141 1.00 86.75 128 PRO A N 1
ATOM 953 C CA . PRO A 1 128 ? 15.053 7.699 11.822 1.00 86.75 128 PRO A CA 1
ATOM 954 C C . PRO A 1 128 ? 14.589 6.773 10.683 1.00 86.75 128 PRO A C 1
ATOM 956 O O . PRO A 1 128 ? 14.090 5.674 10.920 1.00 86.75 128 PRO A O 1
ATOM 959 N N . SER A 1 129 ? 14.778 7.225 9.441 1.00 87.94 129 SER A N 1
ATOM 960 C CA . SER A 1 129 ? 14.517 6.423 8.240 1.00 87.94 129 SER A CA 1
ATOM 961 C C . SER A 1 129 ? 15.355 5.130 8.215 1.00 87.94 129 SER A C 1
ATOM 963 O O . SER A 1 129 ? 16.455 5.113 8.776 1.00 87.94 129 SER A O 1
ATOM 965 N N . PRO A 1 1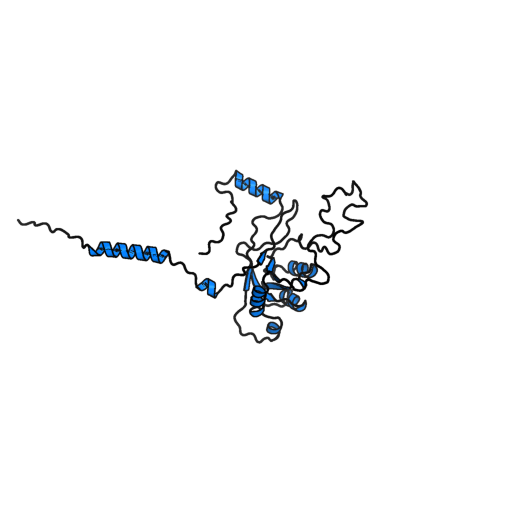30 ? 14.889 4.059 7.539 1.00 88.00 130 PRO A N 1
ATOM 966 C CA . PRO A 1 130 ? 15.636 2.806 7.431 1.00 88.00 130 PRO A CA 1
ATOM 967 C C . PRO A 1 130 ? 17.027 3.009 6.817 1.00 88.00 130 PRO A C 1
ATOM 969 O O . PRO A 1 130 ? 17.152 3.576 5.732 1.00 88.00 130 PRO A O 1
ATOM 972 N N . ALA A 1 131 ? 18.070 2.509 7.487 1.00 87.94 131 ALA A N 1
ATOM 973 C CA . ALA A 1 131 ? 19.461 2.695 7.061 1.00 87.94 131 ALA A CA 1
ATOM 974 C C . ALA A 1 131 ? 19.777 2.042 5.703 1.00 87.94 131 ALA A C 1
ATOM 976 O O . ALA A 1 131 ? 20.612 2.542 4.958 1.00 87.94 131 ALA A O 1
ATOM 977 N N . SER A 1 132 ? 19.086 0.950 5.363 1.00 90.62 132 SER A N 1
ATOM 978 C CA . SER A 1 132 ? 19.210 0.255 4.076 1.00 90.62 132 SER A CA 1
ATOM 979 C C . SER A 1 132 ? 18.544 0.989 2.905 1.00 90.62 132 SER A C 1
ATOM 981 O O . SER A 1 132 ? 18.693 0.567 1.762 1.00 90.62 132 SER A O 1
ATOM 983 N N . GLY A 1 133 ? 17.780 2.053 3.177 1.00 93.12 133 GLY A N 1
ATOM 984 C CA . GLY A 1 133 ? 16.884 2.671 2.205 1.00 93.12 133 GLY A CA 1
ATOM 985 C C . GLY A 1 133 ? 15.626 1.837 1.933 1.00 93.12 133 GLY A C 1
ATOM 986 O O . GLY A 1 133 ? 15.510 0.679 2.340 1.00 93.12 133 GLY A O 1
ATOM 987 N N . PHE A 1 134 ? 14.657 2.458 1.260 1.00 94.94 134 PHE A N 1
ATOM 988 C CA . PHE A 1 134 ? 13.409 1.830 0.827 1.00 94.94 134 PHE A CA 1
ATOM 989 C C . PHE A 1 134 ? 12.930 2.490 -0.470 1.00 94.94 134 PHE A C 1
ATOM 991 O O . PHE A 1 134 ? 12.839 3.715 -0.539 1.00 94.94 134 PHE A O 1
ATOM 998 N N . SER A 1 135 ? 12.612 1.687 -1.487 1.00 96.88 135 SER A N 1
ATOM 999 C CA . SER A 1 135 ? 12.069 2.164 -2.762 1.00 96.88 135 SER A CA 1
ATOM 1000 C C . SER A 1 135 ? 10.902 1.266 -3.186 1.00 96.88 135 SER A C 1
ATOM 1002 O O . SER A 1 135 ? 11.135 0.125 -3.589 1.00 96.88 135 SER A O 1
ATOM 1004 N N . PRO A 1 136 ? 9.642 1.743 -3.107 1.00 96.69 136 PRO A N 1
ATOM 1005 C CA . PRO A 1 136 ? 8.475 0.937 -3.463 1.00 96.69 136 PRO A CA 1
ATOM 1006 C C . PRO A 1 136 ? 8.311 0.762 -4.982 1.00 96.69 136 PRO A C 1
ATOM 1008 O O . PRO A 1 136 ? 7.436 0.030 -5.437 1.00 96.69 136 PRO A O 1
ATOM 1011 N N . SER A 1 137 ? 9.119 1.462 -5.785 1.00 97.50 137 SER A N 1
ATOM 1012 C CA . SER A 1 137 ? 9.056 1.402 -7.244 1.00 97.50 137 SER A CA 1
ATOM 1013 C C . SER A 1 137 ? 9.745 0.150 -7.798 1.00 97.50 137 SER A C 1
ATOM 1015 O O . SER A 1 137 ? 10.511 -0.514 -7.100 1.00 97.50 137 SER A O 1
ATOM 1017 N N . VAL A 1 138 ? 9.491 -0.174 -9.065 1.00 96.75 138 VAL A N 1
ATOM 1018 C CA . VAL A 1 138 ? 10.180 -1.251 -9.795 1.00 96.75 138 VAL A CA 1
ATOM 1019 C C . VAL A 1 138 ? 11.658 -0.924 -10.039 1.00 96.75 138 VAL A C 1
ATOM 1021 O O . VAL A 1 138 ? 12.063 0.242 -10.006 1.00 96.75 138 VAL A O 1
ATOM 1024 N N . GLN A 1 139 ? 12.463 -1.957 -10.301 1.00 97.25 139 GLN A N 1
ATOM 1025 C CA . GLN A 1 139 ? 13.910 -1.826 -10.521 1.00 97.25 139 GLN A CA 1
ATOM 1026 C C . GLN A 1 139 ? 14.274 -1.125 -11.841 1.00 97.25 139 GLN A C 1
ATOM 1028 O O . GLN A 1 139 ? 15.231 -0.350 -11.888 1.00 97.25 139 GLN A O 1
ATOM 1033 N N . CYS A 1 140 ? 13.461 -1.334 -12.880 1.00 97.19 140 CYS A N 1
ATOM 1034 C CA . CYS A 1 140 ? 13.555 -0.671 -14.181 1.00 97.19 140 CYS A CA 1
ATOM 1035 C C . CYS A 1 140 ? 12.276 0.155 -14.426 1.00 97.19 140 CYS A C 1
ATOM 1037 O O . CYS A 1 140 ? 11.280 -0.371 -14.929 1.00 97.19 140 CYS A O 1
ATOM 1039 N N . PRO A 1 141 ? 12.234 1.432 -14.003 1.00 96.56 141 PRO A N 1
ATOM 1040 C CA . PRO A 1 141 ? 11.077 2.296 -14.229 1.00 96.56 141 PRO A CA 1
ATOM 1041 C C . PRO A 1 141 ? 10.804 2.517 -15.722 1.00 96.56 141 PRO A C 1
ATOM 1043 O O . PRO A 1 141 ? 11.737 2.704 -16.499 1.00 96.56 141 PRO A O 1
ATOM 1046 N N . ASN A 1 142 ? 9.523 2.564 -16.104 1.00 95.25 142 ASN A N 1
ATOM 1047 C CA . ASN A 1 142 ? 9.063 2.762 -17.488 1.00 95.25 142 ASN A CA 1
ATOM 1048 C C . ASN A 1 142 ? 9.589 1.726 -18.501 1.00 95.25 142 ASN A C 1
ATOM 1050 O O . ASN A 1 142 ? 9.669 2.017 -19.698 1.00 95.25 142 ASN A O 1
ATOM 1054 N N . ASP A 1 143 ? 9.917 0.515 -18.040 1.00 95.31 143 ASP A N 1
ATOM 1055 C CA . ASP A 1 143 ? 10.263 -0.583 -18.938 1.00 95.31 143 ASP A CA 1
ATOM 1056 C C . ASP A 1 143 ? 9.136 -0.852 -19.951 1.00 95.31 143 ASP A C 1
ATOM 1058 O O . ASP A 1 143 ? 7.951 -0.820 -19.614 1.00 95.31 143 ASP A O 1
ATOM 1062 N N . GLY A 1 144 ? 9.510 -1.068 -21.212 1.00 93.69 144 GLY A N 1
ATOM 1063 C CA . GLY A 1 144 ? 8.581 -1.239 -22.332 1.00 93.69 144 GLY A CA 1
ATOM 1064 C C . GLY A 1 144 ? 7.968 0.049 -22.905 1.00 93.69 144 GLY A C 1
ATOM 1065 O O . GLY A 1 144 ? 7.307 -0.027 -23.938 1.00 93.69 144 GLY A O 1
ATOM 1066 N N . PHE A 1 145 ? 8.201 1.220 -22.297 1.00 94.94 145 PHE A N 1
ATOM 1067 C CA . PHE A 1 145 ? 7.745 2.525 -22.817 1.00 94.94 145 PHE A CA 1
ATOM 1068 C C . PHE A 1 145 ? 8.887 3.427 -23.312 1.00 94.94 145 PHE A C 1
ATOM 1070 O O . PHE A 1 145 ? 8.640 4.506 -23.852 1.00 94.94 145 PHE A O 1
ATOM 1077 N N . GLY A 1 146 ? 10.138 3.007 -23.110 1.00 94.00 146 GLY A N 1
ATOM 1078 C CA . GLY A 1 146 ? 11.321 3.680 -23.640 1.00 94.00 146 GLY A CA 1
ATOM 1079 C C . GLY A 1 146 ? 11.598 3.352 -25.111 1.00 94.00 146 GLY A C 1
ATOM 1080 O O . GLY A 1 146 ? 10.881 2.591 -25.754 1.00 94.00 146 GLY A O 1
ATOM 1081 N N . VAL A 1 147 ? 12.687 3.917 -25.640 1.00 96.12 147 VAL A N 1
ATOM 1082 C CA . VAL A 1 147 ? 13.140 3.642 -27.017 1.00 96.12 147 VAL A CA 1
ATOM 1083 C C . VAL A 1 147 ? 13.754 2.247 -27.169 1.00 96.12 147 VAL A C 1
ATOM 1085 O O . VAL A 1 147 ? 13.651 1.643 -28.236 1.00 96.12 147 VAL A O 1
ATOM 1088 N N . TYR A 1 148 ? 14.392 1.735 -26.113 1.00 96.06 148 TYR A N 1
ATOM 1089 C CA . TYR A 1 148 ? 15.065 0.441 -26.143 1.00 96.06 148 TYR A CA 1
ATOM 1090 C C . TYR A 1 148 ? 14.057 -0.700 -26.050 1.00 96.06 148 TYR A C 1
ATOM 1092 O O . TYR A 1 148 ? 13.197 -0.731 -25.172 1.00 96.06 148 TYR A O 1
ATOM 1100 N N . SER A 1 149 ? 14.177 -1.645 -26.972 1.00 95.38 149 SER A N 1
ATOM 1101 C CA . SER A 1 149 ? 13.271 -2.775 -27.148 1.00 95.38 149 SER A CA 1
ATOM 1102 C C . SER A 1 149 ? 14.025 -3.958 -27.747 1.00 95.38 149 SER A C 1
ATOM 1104 O O . SER A 1 149 ? 15.153 -3.825 -28.217 1.00 95.38 149 SER A O 1
ATOM 1106 N N . ASN A 1 150 ? 13.380 -5.122 -27.818 1.00 95.25 150 ASN A N 1
ATOM 1107 C CA . ASN A 1 150 ? 13.973 -6.293 -28.474 1.00 95.25 150 ASN A CA 1
ATOM 1108 C C . ASN A 1 150 ? 14.294 -6.057 -29.965 1.00 95.25 150 ASN A C 1
ATOM 1110 O O . ASN A 1 150 ? 15.131 -6.757 -30.524 1.00 95.25 150 ASN A O 1
ATOM 1114 N N . SER A 1 151 ? 13.648 -5.076 -30.604 1.00 96.38 151 SER A N 1
ATOM 1115 C CA . SER A 1 151 ? 13.901 -4.676 -31.994 1.00 96.38 151 SER A CA 1
ATOM 1116 C C . SER A 1 151 ? 14.898 -3.525 -32.154 1.00 96.38 151 SER A C 1
ATOM 1118 O O . SER A 1 151 ? 15.445 -3.358 -33.239 1.00 96.38 151 SER A O 1
ATOM 1120 N N . TYR A 1 152 ? 15.122 -2.713 -31.117 1.00 96.00 152 TYR A N 1
ATOM 1121 C CA . TYR A 1 152 ? 15.962 -1.514 -31.189 1.00 96.00 152 TYR A CA 1
ATOM 1122 C C . TYR A 1 152 ? 16.803 -1.374 -29.919 1.00 96.00 152 TYR A C 1
ATOM 1124 O O . TYR A 1 152 ? 16.255 -1.150 -28.842 1.00 96.00 152 TYR A O 1
ATOM 1132 N N . GLY A 1 153 ? 18.126 -1.503 -30.043 1.00 94.44 153 GLY A N 1
ATOM 1133 C CA . GLY A 1 153 ? 19.044 -1.571 -28.898 1.00 94.44 153 GLY A CA 1
ATOM 1134 C C . GLY A 1 153 ? 18.744 -2.747 -27.953 1.00 94.44 153 GLY A C 1
ATOM 1135 O O . GLY A 1 153 ? 18.532 -2.509 -26.760 1.00 94.44 153 GLY A O 1
ATOM 1136 N N . PRO A 1 154 ? 18.671 -4.001 -28.450 1.00 95.38 154 PRO A N 1
ATOM 1137 C CA . PRO A 1 154 ? 18.331 -5.181 -27.644 1.00 95.38 154 PRO A CA 1
ATOM 1138 C C . PRO A 1 154 ? 19.297 -5.443 -26.476 1.00 95.38 154 PRO A C 1
ATOM 1140 O O . PRO A 1 154 ? 18.925 -6.100 -25.503 1.00 95.38 154 PRO A O 1
ATOM 1143 N N . GLU A 1 155 ? 20.524 -4.934 -26.553 1.00 95.06 155 GLU A N 1
ATOM 1144 C CA . GLU A 1 155 ? 21.519 -4.944 -25.483 1.00 95.06 155 GLU A CA 1
ATOM 1145 C C . GLU A 1 155 ? 21.104 -4.089 -24.272 1.00 95.06 155 GLU A C 1
ATOM 1147 O O . GLU A 1 155 ? 21.404 -4.460 -23.138 1.00 95.06 155 GLU A O 1
ATOM 1152 N N . PHE A 1 156 ? 20.333 -3.018 -24.495 1.00 95.00 156 PHE A N 1
ATOM 1153 C CA . PHE A 1 156 ? 19.836 -2.108 -23.455 1.00 95.00 156 PHE A CA 1
ATOM 1154 C C . PHE A 1 156 ? 18.371 -2.366 -23.071 1.00 95.00 156 PHE A C 1
ATOM 1156 O O . PHE A 1 156 ? 17.866 -1.775 -22.111 1.00 95.00 156 PHE A O 1
ATOM 1163 N N . ALA A 1 157 ? 17.670 -3.233 -23.809 1.00 95.19 157 ALA A N 1
ATOM 1164 C CA . ALA A 1 157 ? 16.279 -3.579 -23.538 1.00 95.19 157 ALA A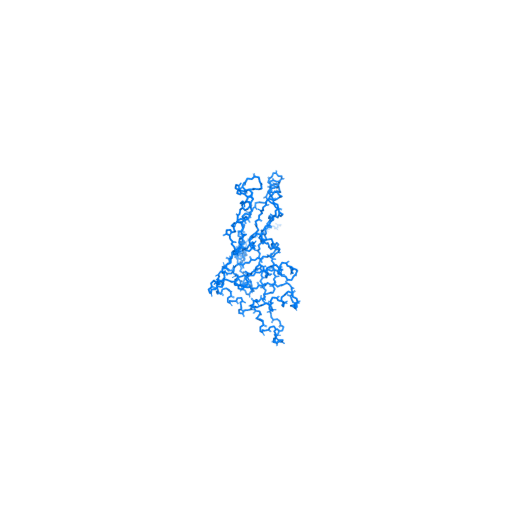 CA 1
ATOM 1165 C C . ALA A 1 157 ? 16.107 -4.121 -22.109 1.00 95.19 157 ALA A C 1
ATOM 1167 O O . ALA A 1 157 ? 16.959 -4.857 -21.603 1.00 95.19 157 ALA A O 1
ATOM 1168 N N . HIS A 1 158 ? 14.995 -3.764 -21.460 1.00 95.69 158 HIS A N 1
ATOM 1169 C CA . HIS A 1 158 ? 14.657 -4.214 -20.104 1.00 95.69 158 HIS A CA 1
ATOM 1170 C C . HIS A 1 158 ? 15.725 -3.896 -19.047 1.00 95.69 158 HIS A C 1
ATOM 1172 O O . HIS A 1 158 ? 15.929 -4.663 -18.105 1.00 95.69 158 HIS A O 1
ATOM 1178 N N . CYS A 1 159 ? 16.443 -2.777 -19.215 1.00 94.88 159 CYS A N 1
ATOM 1179 C CA . CYS A 1 159 ? 17.526 -2.369 -18.318 1.00 94.88 159 CYS A CA 1
ATOM 1180 C C . CYS A 1 159 ? 18.579 -3.476 -18.104 1.00 94.88 159 CYS A C 1
ATOM 1182 O O . CYS A 1 159 ? 19.120 -3.621 -17.005 1.00 94.88 159 CYS A O 1
ATOM 1184 N N . ARG A 1 160 ? 18.849 -4.298 -19.131 1.00 93.25 160 ARG A N 1
ATOM 1185 C CA . ARG A 1 160 ? 19.721 -5.478 -19.001 1.00 93.25 160 ARG A CA 1
ATOM 1186 C C . ARG A 1 160 ? 21.120 -5.126 -18.496 1.00 93.25 160 ARG A C 1
ATOM 1188 O O . ARG A 1 160 ? 21.688 -5.886 -17.720 1.00 93.25 160 ARG A O 1
ATOM 1195 N N . GLU A 1 161 ? 21.656 -3.991 -18.929 1.00 92.38 161 GLU A N 1
ATOM 1196 C CA . GLU A 1 161 ? 22.997 -3.549 -18.549 1.00 92.38 161 GLU A CA 1
ATOM 1197 C C . GLU A 1 161 ? 23.026 -2.827 -17.196 1.00 92.38 161 GLU A C 1
ATOM 1199 O O . GLU A 1 161 ? 23.874 -3.115 -16.356 1.00 92.38 161 GLU A O 1
ATOM 1204 N N . ILE A 1 162 ? 22.088 -1.903 -16.964 1.00 93.81 162 ILE A N 1
ATOM 1205 C CA . ILE A 1 162 ? 22.055 -1.063 -15.763 1.00 93.81 162 ILE A CA 1
ATOM 1206 C C . ILE A 1 162 ? 20.651 -1.066 -15.175 1.00 93.81 162 ILE A C 1
ATOM 1208 O O . ILE A 1 162 ? 19.710 -0.559 -15.782 1.00 93.81 162 ILE A O 1
ATOM 1212 N N . GLN A 1 163 ? 20.533 -1.555 -13.943 1.00 95.38 163 GLN A N 1
ATOM 1213 C CA . GLN A 1 163 ? 19.325 -1.408 -13.134 1.00 95.38 163 GLN A CA 1
ATOM 1214 C C . GLN A 1 163 ? 19.346 -0.050 -12.425 1.00 95.38 163 GLN A C 1
ATOM 1216 O O . GLN A 1 163 ? 20.099 0.153 -11.473 1.00 95.38 163 GLN A O 1
ATOM 1221 N N . TRP A 1 164 ? 18.512 0.884 -12.888 1.00 96.19 164 TRP A N 1
ATOM 1222 C CA . TRP A 1 164 ? 18.472 2.262 -12.380 1.00 96.19 164 TRP A CA 1
ATOM 1223 C C . TRP A 1 164 ? 18.052 2.368 -10.912 1.00 96.19 164 TRP A C 1
ATOM 1225 O O . TRP A 1 164 ? 18.511 3.259 -10.202 1.00 96.19 164 TRP A O 1
ATOM 1235 N N . ASN A 1 165 ? 17.179 1.472 -10.449 1.00 97.56 165 ASN A N 1
ATOM 1236 C CA . ASN A 1 165 ? 16.669 1.453 -9.082 1.00 97.56 165 ASN A CA 1
ATOM 1237 C C . ASN A 1 165 ? 16.966 0.098 -8.428 1.00 97.56 165 ASN A C 1
ATOM 1239 O O . ASN A 1 165 ? 16.075 -0.728 -8.250 1.00 97.56 165 ASN A O 1
ATOM 1243 N N . SER A 1 166 ? 18.224 -0.143 -8.055 1.00 95.94 166 SER A N 1
ATOM 1244 C CA . SER A 1 166 ? 18.659 -1.418 -7.455 1.00 95.94 166 SER A CA 1
ATOM 1245 C C . SER A 1 166 ? 17.948 -1.769 -6.139 1.00 95.94 166 SER A C 1
ATOM 1247 O O . SER A 1 166 ? 17.790 -2.946 -5.827 1.00 95.94 166 SER A O 1
ATOM 1249 N N . LEU A 1 167 ? 17.471 -0.764 -5.392 1.00 96.38 167 LEU A N 1
ATOM 1250 C CA . LEU A 1 167 ? 16.673 -0.931 -4.167 1.00 96.38 167 LEU A CA 1
ATOM 1251 C C . LEU A 1 167 ? 15.163 -1.056 -4.429 1.00 96.38 167 LEU A C 1
ATOM 1253 O O . LEU A 1 167 ? 14.380 -1.167 -3.484 1.00 96.38 167 LEU A O 1
ATOM 1257 N N . GLY A 1 168 ? 14.740 -0.989 -5.692 1.00 96.94 168 GLY A N 1
ATOM 1258 C CA . GLY A 1 168 ? 13.344 -1.086 -6.087 1.00 96.94 168 GLY A CA 1
ATOM 1259 C C . GLY A 1 168 ? 12.764 -2.448 -5.750 1.00 96.94 168 GLY A C 1
ATOM 1260 O O . GLY A 1 168 ? 13.249 -3.470 -6.230 1.00 96.94 168 GLY A O 1
ATOM 1261 N N . ASN A 1 169 ? 11.704 -2.464 -4.949 1.00 96.06 169 ASN A N 1
ATOM 1262 C CA . ASN A 1 169 ? 11.017 -3.697 -4.579 1.00 96.06 169 ASN A CA 1
ATOM 1263 C C . ASN A 1 169 ? 9.689 -3.895 -5.328 1.00 96.06 169 ASN A C 1
ATOM 1265 O O . ASN A 1 169 ? 9.076 -4.943 -5.178 1.00 96.06 169 ASN A O 1
ATOM 1269 N N . GLY A 1 170 ? 9.234 -2.934 -6.138 1.00 96.94 170 GLY A N 1
ATOM 1270 C CA . GLY A 1 170 ? 8.017 -3.049 -6.950 1.00 96.94 170 GLY A CA 1
ATOM 1271 C C . GLY A 1 170 ? 6.693 -3.064 -6.176 1.00 96.94 170 GLY A C 1
ATOM 1272 O O . GLY A 1 170 ? 5.647 -3.239 -6.794 1.00 96.94 170 GLY A O 1
ATOM 1273 N N . LEU A 1 171 ? 6.703 -2.852 -4.858 1.00 97.19 171 LEU A N 1
ATOM 1274 C CA . LEU A 1 171 ? 5.522 -2.960 -3.999 1.00 97.19 171 LEU A CA 1
ATOM 1275 C C . LEU A 1 171 ? 4.394 -1.981 -4.372 1.00 97.19 171 LEU A C 1
ATOM 1277 O O . LEU A 1 171 ? 3.224 -2.295 -4.185 1.00 97.19 171 LEU A O 1
ATOM 1281 N N . ALA A 1 172 ? 4.725 -0.816 -4.939 1.00 96.50 172 ALA A N 1
ATOM 1282 C CA . ALA A 1 172 ? 3.740 0.158 -5.425 1.00 96.50 172 ALA A CA 1
ATOM 1283 C C . ALA A 1 172 ? 2.902 -0.351 -6.613 1.00 96.50 172 ALA A C 1
ATOM 1285 O O . ALA A 1 172 ? 1.856 0.222 -6.907 1.00 96.50 172 ALA A O 1
ATOM 1286 N N . TYR A 1 173 ? 3.364 -1.398 -7.301 1.00 96.38 173 TYR A N 1
ATOM 1287 C CA . TYR A 1 173 ? 2.713 -1.982 -8.475 1.00 96.38 173 TYR A CA 1
ATOM 1288 C C . TYR A 1 173 ? 1.987 -3.294 -8.150 1.00 96.38 173 TYR A C 1
ATOM 1290 O O . TYR A 1 173 ? 1.503 -3.970 -9.053 1.00 96.38 173 TYR A O 1
ATOM 1298 N N . GLU A 1 174 ? 1.901 -3.659 -6.872 1.00 96.38 174 GLU A N 1
ATOM 1299 C CA . GLU A 1 174 ? 1.133 -4.813 -6.416 1.00 96.38 174 GLU A CA 1
ATOM 1300 C C . GLU A 1 174 ? -0.334 -4.438 -6.175 1.00 96.38 174 GLU A C 1
ATOM 1302 O O . GLU A 1 174 ? -0.647 -3.332 -5.735 1.00 96.38 174 GLU A O 1
ATOM 1307 N N . ASP A 1 175 ? -1.238 -5.379 -6.445 1.00 96.00 175 ASP A N 1
ATOM 1308 C CA . ASP A 1 175 ? -2.656 -5.284 -6.078 1.00 96.00 175 ASP A CA 1
ATOM 1309 C C . ASP A 1 175 ? -2.899 -5.945 -4.714 1.00 96.00 175 ASP A C 1
ATOM 1311 O O . ASP A 1 175 ? -2.560 -7.121 -4.516 1.00 96.00 175 ASP A O 1
ATOM 1315 N N . PHE A 1 176 ? -3.490 -5.192 -3.786 1.00 96.00 176 PHE A N 1
ATOM 1316 C CA . PHE A 1 176 ? -3.863 -5.624 -2.442 1.00 96.00 176 PHE A CA 1
ATOM 1317 C C . PHE A 1 176 ? -5.382 -5.587 -2.268 1.00 96.00 176 PHE A C 1
ATOM 1319 O O . PHE A 1 176 ? -6.043 -4.572 -2.495 1.00 96.00 176 PHE A O 1
ATOM 1326 N N . SER A 1 177 ? -5.943 -6.697 -1.785 1.00 94.56 177 SER A N 1
ATOM 1327 C CA . SER A 1 177 ? -7.381 -6.842 -1.529 1.00 94.56 177 SER A CA 1
ATOM 1328 C C . SER A 1 177 ? -7.830 -6.281 -0.174 1.00 94.56 177 SER A C 1
ATOM 1330 O O . SER A 1 177 ? -8.936 -6.582 0.262 1.00 94.56 177 SER A O 1
ATOM 1332 N N . PHE A 1 178 ? -6.958 -5.550 0.518 1.00 95.56 178 PHE A N 1
ATOM 1333 C CA . PHE A 1 178 ? -7.221 -4.928 1.810 1.00 95.56 178 PHE A CA 1
ATOM 1334 C C . PHE A 1 178 ? -6.649 -3.500 1.824 1.00 95.56 178 PHE A C 1
ATOM 1336 O O . PHE A 1 178 ? -5.660 -3.224 1.134 1.00 95.56 178 PHE A O 1
ATOM 1343 N N . PRO A 1 179 ? -7.244 -2.573 2.591 1.00 96.69 179 PRO A N 1
ATOM 1344 C CA . PRO A 1 179 ? -6.778 -1.200 2.693 1.00 96.69 179 PRO A CA 1
ATOM 1345 C C . PRO A 1 179 ? -5.432 -1.106 3.417 1.00 96.69 179 PRO A C 1
ATOM 1347 O O . PRO A 1 179 ? -5.195 -1.776 4.423 1.00 96.69 179 PRO A O 1
ATOM 1350 N N . ILE A 1 180 ? -4.576 -0.205 2.932 1.00 97.50 180 ILE A N 1
ATOM 1351 C CA . ILE A 1 180 ? -3.321 0.181 3.585 1.00 97.50 180 ILE A CA 1
ATOM 1352 C C . ILE A 1 180 ? -3.360 1.686 3.837 1.00 97.50 180 ILE A C 1
ATOM 1354 O O . ILE A 1 180 ? -3.664 2.450 2.921 1.00 97.50 180 ILE A O 1
ATOM 1358 N N . PHE A 1 181 ? -3.060 2.120 5.058 1.00 96.81 181 PHE A N 1
ATOM 1359 C CA . PHE A 1 181 ? -2.988 3.533 5.429 1.00 96.81 181 PHE A CA 1
ATOM 1360 C C . PHE A 1 181 ? -1.631 3.864 6.039 1.00 96.81 181 PHE A C 1
ATOM 1362 O O . PHE A 1 181 ? -1.130 3.140 6.896 1.00 96.81 181 PHE A O 1
ATOM 1369 N N . LEU A 1 182 ? -1.063 4.994 5.637 1.00 96.50 182 LEU A N 1
ATOM 1370 C CA . LEU A 1 182 ? 0.053 5.617 6.330 1.00 96.50 182 LEU A CA 1
ATOM 1371 C C . LEU A 1 182 ? -0.492 6.481 7.469 1.00 96.50 182 LEU A C 1
ATOM 1373 O O . LEU A 1 182 ? -1.342 7.336 7.230 1.00 96.50 182 LEU A O 1
ATOM 1377 N N . LEU A 1 183 ? 0.010 6.274 8.682 1.00 94.81 183 LEU A N 1
ATOM 1378 C CA . LEU A 1 183 ? -0.199 7.154 9.827 1.00 94.81 183 LEU A CA 1
ATOM 1379 C C . LEU A 1 183 ? 0.953 8.159 9.875 1.00 94.81 183 LEU A C 1
ATOM 1381 O O . LEU A 1 183 ? 2.111 7.787 10.093 1.00 94.81 183 LEU A O 1
ATOM 1385 N N . GLU A 1 184 ? 0.638 9.428 9.636 1.00 92.19 184 GLU A N 1
ATOM 1386 C CA . GLU A 1 184 ? 1.640 10.492 9.536 1.00 92.19 184 GLU A CA 1
ATOM 1387 C C . GLU A 1 184 ? 1.980 11.088 10.907 1.00 92.19 184 GLU A C 1
ATOM 1389 O O . GLU A 1 184 ? 3.116 11.511 11.137 1.00 92.19 184 GLU A O 1
ATOM 1394 N N . ASP A 1 185 ? 1.002 11.119 11.818 1.00 91.75 185 ASP A N 1
ATOM 1395 C CA . ASP A 1 185 ? 1.181 11.640 13.170 1.00 91.75 185 ASP A CA 1
ATOM 1396 C C . ASP A 1 185 ? 1.623 10.539 14.147 1.00 91.75 185 ASP A C 1
ATOM 1398 O O . ASP A 1 185 ? 0.964 9.515 14.364 1.00 91.75 185 ASP A O 1
ATOM 1402 N N . GLU A 1 186 ? 2.764 10.783 14.787 1.00 89.75 186 GLU A N 1
ATOM 1403 C CA . GLU A 1 186 ? 3.316 9.914 15.821 1.00 89.75 186 GLU A CA 1
ATOM 1404 C C . GLU A 1 186 ? 2.413 9.887 17.061 1.00 89.75 186 GLU A C 1
ATOM 1406 O O . GLU A 1 186 ? 2.330 8.863 17.738 1.00 89.75 186 GLU A O 1
ATOM 1411 N N . ASN A 1 187 ? 1.698 10.980 17.352 1.00 90.94 187 ASN A N 1
ATOM 1412 C CA . ASN A 1 187 ? 0.780 11.026 18.489 1.00 90.94 187 ASN A CA 1
ATOM 1413 C C . ASN A 1 187 ? -0.435 10.124 18.259 1.00 90.94 187 ASN A C 1
ATOM 1415 O O . ASN A 1 187 ? -0.780 9.344 19.144 1.00 90.94 187 ASN A O 1
ATOM 1419 N N . GLU A 1 188 ? -1.036 10.166 17.064 1.00 89.12 188 GLU A N 1
ATOM 1420 C CA . GLU A 1 188 ? -2.122 9.250 16.682 1.00 89.12 188 GLU A CA 1
ATOM 1421 C C . GLU A 1 188 ? -1.652 7.787 16.766 1.00 89.12 188 GLU A C 1
ATOM 1423 O O . GLU A 1 188 ? -2.344 6.937 17.328 1.00 89.12 188 GLU A O 1
ATOM 1428 N N . THR A 1 189 ? -0.423 7.505 16.321 1.00 89.06 189 THR A N 1
ATOM 1429 C CA . THR A 1 189 ? 0.185 6.170 16.449 1.00 89.06 189 THR A CA 1
ATOM 1430 C C . THR A 1 189 ? 0.364 5.750 17.913 1.00 89.06 189 THR A C 1
ATOM 1432 O O . THR A 1 189 ? 0.051 4.614 18.268 1.00 89.06 189 THR A O 1
ATOM 1435 N N . LYS A 1 190 ? 0.851 6.643 18.786 1.00 88.75 190 LYS A N 1
ATOM 1436 C CA . LYS A 1 190 ? 1.030 6.369 20.224 1.00 88.75 190 LYS A CA 1
ATOM 1437 C C . LYS A 1 190 ? -0.288 6.061 20.913 1.00 88.75 190 LYS A C 1
ATOM 1439 O O . LYS A 1 190 ? -0.330 5.137 21.718 1.00 88.75 190 LYS A O 1
ATOM 1444 N N . VAL A 1 191 ? -1.351 6.788 20.568 1.00 87.00 191 VAL A N 1
ATOM 1445 C CA . VAL A 1 191 ? -2.701 6.492 21.057 1.00 87.00 191 VAL A CA 1
ATOM 1446 C C . VAL A 1 191 ? -3.072 5.065 20.656 1.00 87.00 191 VAL A C 1
ATOM 1448 O O . VAL A 1 191 ? -3.353 4.255 21.529 1.00 87.00 191 VAL A O 1
ATOM 1451 N N . ILE A 1 192 ? -2.966 4.697 19.376 1.00 85.94 192 ILE A N 1
ATOM 1452 C CA . ILE A 1 192 ? -3.290 3.330 18.934 1.00 85.94 192 ILE A CA 1
ATOM 1453 C C . ILE A 1 192 ? -2.449 2.279 19.674 1.00 85.94 192 ILE A C 1
ATOM 1455 O O . ILE A 1 192 ? -3.001 1.285 20.134 1.00 85.94 192 ILE A O 1
ATOM 1459 N N . LYS A 1 193 ? -1.139 2.495 19.842 1.00 84.31 193 LYS A N 1
ATOM 1460 C CA . LYS A 1 193 ? -0.258 1.565 20.569 1.00 84.31 193 LYS A CA 1
ATOM 1461 C C . LYS A 1 193 ? -0.584 1.459 22.063 1.00 84.31 193 LYS A C 1
ATOM 1463 O O . LYS A 1 193 ? -0.390 0.397 22.639 1.00 84.31 193 LYS A O 1
ATOM 1468 N N . GLN A 1 194 ? -1.066 2.531 22.691 1.00 79.56 194 GLN A N 1
ATOM 1469 C CA . GLN A 1 194 ? -1.466 2.523 24.101 1.00 79.56 194 GLN A CA 1
ATOM 1470 C C . GLN A 1 194 ? -2.714 1.662 24.337 1.00 79.56 194 GLN A C 1
ATOM 1472 O O . GLN A 1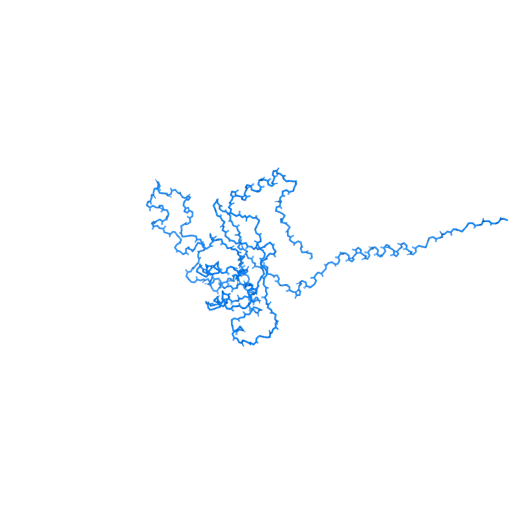 194 ? -2.826 1.021 25.379 1.00 79.56 194 GLN A O 1
ATOM 1477 N N . TRP A 1 195 ? -3.646 1.665 23.384 1.00 70.75 195 TRP A N 1
ATOM 1478 C CA . TRP A 1 195 ? -4.926 0.958 23.487 1.00 70.75 195 TRP A CA 1
ATOM 1479 C C . TRP A 1 195 ? -4.938 -0.400 22.765 1.00 70.75 195 TRP A C 1
ATOM 1481 O O . TRP A 1 195 ? -5.826 -1.217 22.999 1.00 70.75 195 TRP A O 1
ATOM 1491 N N . GLY A 1 196 ? -3.982 -0.645 21.869 1.00 61.78 196 GLY A N 1
ATOM 1492 C CA . GLY A 1 196 ? -3.825 -1.910 21.164 1.00 61.78 196 GLY A CA 1
ATOM 1493 C C . GLY A 1 196 ? -3.202 -2.985 22.063 1.00 61.78 196 GLY A C 1
ATOM 1494 O O . GLY A 1 196 ? -2.311 -2.675 22.858 1.00 61.78 196 GLY A O 1
ATOM 1495 N N . PRO A 1 197 ? -3.620 -4.257 21.943 1.00 58.91 197 PRO A N 1
ATOM 1496 C CA . PRO A 1 197 ? -2.976 -5.346 22.665 1.00 58.91 197 PRO A CA 1
ATOM 1497 C C . PRO A 1 197 ? -1.509 -5.445 22.231 1.00 58.91 197 PRO A C 1
ATOM 1499 O O . PRO A 1 197 ? -1.204 -5.679 21.060 1.00 58.91 197 PRO A O 1
ATOM 1502 N N . SER A 1 198 ? -0.593 -5.251 23.180 1.00 54.47 198 SER A N 1
ATOM 1503 C CA . SER A 1 198 ? 0.837 -5.469 22.959 1.00 54.47 198 SER A CA 1
ATOM 1504 C C . SER A 1 198 ? 1.147 -6.974 22.969 1.00 54.47 198 SER A C 1
ATOM 1506 O O . SER A 1 198 ? 0.479 -7.725 23.692 1.00 54.47 198 SER A O 1
ATOM 1508 N N . PRO A 1 199 ? 2.186 -7.446 22.259 1.00 52.59 199 PRO A N 1
ATOM 1509 C CA . PRO A 1 199 ? 2.586 -8.858 22.276 1.00 52.59 199 PRO A CA 1
ATOM 1510 C C . PRO A 1 199 ? 2.808 -9.420 23.695 1.00 52.59 199 PRO A C 1
ATOM 1512 O O . PRO A 1 199 ? 2.496 -10.576 23.982 1.00 52.59 199 PRO A O 1
ATOM 1515 N N . LEU A 1 200 ? 3.275 -8.571 24.620 1.00 45.03 200 LEU A N 1
ATOM 1516 C CA . LEU A 1 200 ? 3.476 -8.893 26.039 1.00 45.03 200 LEU A CA 1
ATOM 1517 C C . LEU A 1 200 ? 2.168 -9.209 26.786 1.00 45.03 200 LEU A C 1
ATOM 1519 O O . LEU A 1 200 ? 2.169 -10.049 27.683 1.00 45.03 200 LEU A O 1
ATOM 1523 N N . SER A 1 201 ? 1.054 -8.579 26.406 1.00 51.72 201 SER A N 1
ATOM 1524 C CA . SER A 1 201 ? -0.261 -8.784 27.035 1.00 51.72 201 SER A CA 1
ATOM 1525 C C . SER A 1 201 ? -1.000 -10.035 26.539 1.00 51.72 201 SER A C 1
ATOM 1527 O O . SER A 1 201 ? -1.797 -10.616 27.273 1.00 51.72 201 SER A O 1
ATOM 1529 N N . VAL A 1 202 ? -0.693 -10.505 25.324 1.00 52.06 202 VAL A N 1
ATOM 1530 C CA . VAL A 1 202 ? -1.287 -11.722 24.738 1.00 52.06 202 VAL A CA 1
ATOM 1531 C C . VAL A 1 202 ? -0.651 -12.993 25.318 1.00 52.06 202 VAL A C 1
ATOM 1533 O O . VAL A 1 202 ? -1.343 -13.980 25.569 1.00 52.06 202 VAL A O 1
ATOM 1536 N N . LEU A 1 203 ? 0.657 -12.960 25.596 1.00 48.22 203 LEU A N 1
ATOM 1537 C CA . LEU A 1 203 ? 1.394 -14.082 26.194 1.00 48.22 203 LEU A CA 1
ATOM 1538 C C . LEU A 1 203 ? 1.073 -14.291 27.681 1.00 48.22 203 LEU A C 1
ATOM 1540 O O . LEU A 1 203 ? 1.206 -15.406 28.182 1.00 48.22 203 LEU A O 1
ATOM 1544 N N . SER A 1 204 ? 0.627 -13.251 28.394 1.00 44.31 204 SER A N 1
ATOM 1545 C CA . SER A 1 204 ? 0.404 -13.324 29.841 1.00 44.31 204 SER A CA 1
ATOM 1546 C C . SER A 1 204 ? -0.921 -13.971 30.253 1.00 44.31 204 SER A C 1
ATOM 1548 O O . SER A 1 204 ? -1.171 -14.036 31.450 1.00 44.31 204 SER A O 1
ATOM 1550 N N . ARG A 1 205 ? -1.770 -14.440 29.316 1.00 46.41 205 ARG A N 1
ATOM 1551 C CA . ARG A 1 205 ? -3.059 -15.149 29.548 1.00 46.41 205 ARG A CA 1
ATOM 1552 C C . ARG A 1 205 ? -3.911 -14.576 30.705 1.00 46.41 205 ARG A C 1
ATOM 1554 O O . ARG A 1 205 ? -4.666 -15.296 31.351 1.00 46.41 205 ARG A O 1
ATOM 1561 N N . SER A 1 206 ? -3.774 -13.279 30.965 1.00 44.22 206 SER A N 1
ATOM 1562 C CA . SER A 1 206 ? -4.341 -12.563 32.112 1.00 44.22 206 SER A CA 1
ATOM 1563 C C . SER A 1 206 ? -5.020 -11.268 31.670 1.00 44.22 206 SER A C 1
ATOM 1565 O O . SER A 1 206 ? -5.015 -10.271 32.386 1.00 44.22 206 SER A O 1
ATOM 1567 N N . GLN A 1 207 ? -5.605 -11.269 30.472 1.00 45.38 207 GLN A N 1
ATOM 1568 C CA . GLN A 1 207 ? -6.569 -10.244 30.090 1.00 45.38 207 GLN A CA 1
ATOM 1569 C C . GLN A 1 207 ? -7.953 -10.651 30.622 1.00 45.38 207 GLN A C 1
ATOM 1571 O O . GLN A 1 207 ? -8.368 -11.792 30.393 1.00 45.38 207 GLN A O 1
ATOM 1576 N N . PRO A 1 208 ? -8.666 -9.755 31.327 1.00 41.88 208 PRO A N 1
ATOM 1577 C CA . PRO A 1 208 ? -10.100 -9.907 31.522 1.00 41.88 208 PRO A CA 1
ATOM 1578 C C . PRO A 1 208 ? -10.774 -9.934 30.144 1.00 41.88 208 PRO A C 1
ATOM 1580 O O . PRO A 1 208 ? -10.353 -9.225 29.231 1.00 41.88 208 PRO A O 1
ATOM 1583 N N . GLU A 1 209 ? -11.812 -10.753 29.977 1.00 47.94 209 GLU A N 1
ATOM 1584 C CA . GLU A 1 209 ? -12.741 -10.600 28.854 1.00 47.94 209 GLU A CA 1
ATOM 1585 C C . GLU A 1 209 ? -13.230 -9.144 28.770 1.00 47.94 209 GLU A C 1
ATOM 1587 O O . GLU A 1 209 ? -13.540 -8.548 29.800 1.00 47.94 209 GLU A O 1
ATOM 1592 N N . SER A 1 210 ? -13.357 -8.627 27.541 1.00 48.16 210 SER A N 1
ATOM 1593 C CA . SER A 1 210 ? -13.817 -7.278 27.150 1.00 48.16 210 SER A CA 1
ATOM 1594 C C . SER A 1 210 ? -12.791 -6.167 27.433 1.00 48.16 210 SER A C 1
ATOM 1596 O O . SER A 1 210 ? -12.475 -5.878 28.573 1.00 48.16 210 SER A O 1
ATOM 1598 N N . GLU A 1 211 ? -12.160 -5.516 26.455 1.00 55.84 211 GLU A N 1
ATOM 1599 C CA . GLU A 1 211 ? -12.708 -4.879 25.255 1.00 55.84 211 GLU A CA 1
ATOM 1600 C C . GLU A 1 211 ? -11.614 -4.830 24.165 1.00 55.84 211 GLU A C 1
ATOM 1602 O O . GLU A 1 211 ? -10.535 -4.279 24.373 1.00 55.84 211 GLU A O 1
ATOM 1607 N N . TRP A 1 212 ? -11.864 -5.416 22.990 1.00 62.88 212 TRP A N 1
ATOM 1608 C CA . TRP A 1 212 ? -10.892 -5.405 21.891 1.00 62.88 212 TRP A CA 1
ATOM 1609 C C . TRP A 1 212 ? -10.972 -4.096 21.106 1.00 62.88 212 TRP A C 1
ATOM 1611 O O . TRP A 1 212 ? -12.031 -3.752 20.573 1.00 62.88 212 TRP A O 1
ATOM 1621 N N . LEU A 1 213 ? -9.844 -3.398 20.954 1.00 75.31 213 LEU A N 1
ATOM 1622 C CA . LEU A 1 213 ? -9.775 -2.235 20.074 1.00 75.31 213 LEU A CA 1
ATOM 1623 C C . LEU A 1 213 ? -9.814 -2.678 18.607 1.00 75.31 213 LEU A C 1
ATOM 1625 O O . LEU A 1 213 ? -8.998 -3.486 18.161 1.00 75.31 213 LEU A O 1
ATOM 1629 N N . SER A 1 214 ? -10.746 -2.107 17.848 1.00 78.31 214 SER A N 1
ATOM 1630 C CA . SER A 1 214 ? -10.887 -2.343 16.411 1.00 78.31 214 SER A CA 1
ATOM 1631 C C . SER A 1 214 ? -10.711 -1.047 15.628 1.00 78.31 214 SER A C 1
ATOM 1633 O O . SER A 1 214 ? -11.022 0.036 16.120 1.00 78.31 214 SER A O 1
ATOM 1635 N N . THR A 1 215 ? -10.226 -1.145 14.393 1.00 80.12 215 THR A N 1
ATOM 1636 C CA . THR A 1 215 ? -10.170 -0.016 13.450 1.00 80.12 215 THR A CA 1
ATOM 1637 C C . THR A 1 215 ? -10.980 -0.346 12.213 1.00 80.12 215 THR A C 1
ATOM 1639 O O . THR A 1 215 ? -10.958 -1.487 11.762 1.00 80.12 215 THR A O 1
ATOM 1642 N N . ASN A 1 216 ? -11.669 0.657 11.669 1.00 84.69 216 ASN A N 1
ATOM 1643 C CA . ASN A 1 216 ? -12.345 0.584 10.380 1.00 84.69 216 ASN A CA 1
ATOM 1644 C C . ASN A 1 216 ? -11.620 1.479 9.363 1.00 84.69 216 ASN A C 1
ATOM 1646 O O . ASN A 1 216 ? -11.447 2.670 9.627 1.00 84.69 216 ASN A O 1
ATOM 1650 N N . LEU A 1 217 ? -11.225 0.930 8.211 1.00 80.19 217 LEU A N 1
ATOM 1651 C CA . LEU A 1 217 ? -10.531 1.663 7.143 1.00 80.19 217 LEU A CA 1
ATOM 1652 C C . LEU A 1 217 ? -11.368 1.686 5.850 1.00 80.19 217 LEU A C 1
ATOM 1654 O O . LEU A 1 217 ? -11.373 0.712 5.097 1.00 80.19 217 LEU A O 1
ATOM 1658 N N . PRO A 1 218 ? -12.082 2.790 5.560 1.00 72.75 218 PRO A N 1
ATOM 1659 C CA . PRO A 1 218 ? -12.859 2.928 4.330 1.00 72.75 218 PRO A CA 1
ATOM 1660 C C . PRO A 1 218 ? -12.052 3.568 3.182 1.00 72.75 218 PRO A C 1
ATOM 1662 O O . PRO A 1 218 ? -11.786 4.767 3.190 1.00 72.75 218 PRO A O 1
ATOM 1665 N N . THR A 1 219 ? -11.734 2.786 2.146 1.00 76.56 219 THR A N 1
ATOM 1666 C CA . THR A 1 219 ? -11.155 3.204 0.846 1.00 76.56 219 THR A CA 1
ATOM 1667 C C . THR A 1 219 ? -11.794 2.455 -0.324 1.00 76.56 219 THR A C 1
ATOM 1669 O O . THR A 1 219 ? -11.125 1.937 -1.225 1.00 76.56 219 THR A O 1
ATOM 1672 N N . MET A 1 220 ? -13.125 2.370 -0.330 1.00 82.12 220 MET A N 1
ATOM 1673 C CA . MET A 1 220 ? -13.834 1.726 -1.430 1.00 82.12 220 MET A CA 1
ATOM 1674 C C . MET A 1 220 ? -13.528 2.447 -2.751 1.00 82.12 220 MET A C 1
ATOM 1676 O O . MET A 1 220 ? -13.843 3.624 -2.928 1.00 82.12 220 MET A O 1
ATOM 1680 N N . CYS A 1 221 ? -12.984 1.699 -3.709 1.00 75.00 221 CYS A N 1
ATOM 1681 C CA . CYS A 1 221 ? -12.765 2.158 -5.072 1.00 75.00 221 CYS A CA 1
ATOM 1682 C C . CYS A 1 221 ? -13.891 1.662 -5.990 1.00 75.00 221 CYS A C 1
ATOM 1684 O O . CYS A 1 221 ? -14.223 0.480 -6.001 1.00 75.00 221 CYS A O 1
ATOM 1686 N N . HIS A 1 222 ? -14.466 2.565 -6.787 1.00 82.56 222 HIS A N 1
ATOM 1687 C CA . HIS A 1 222 ? -15.501 2.227 -7.776 1.00 82.56 222 HIS A CA 1
ATOM 1688 C C . HIS A 1 222 ? -14.929 1.654 -9.082 1.00 82.56 222 HIS A C 1
ATOM 1690 O O . HIS A 1 222 ? -15.669 1.077 -9.875 1.00 82.56 222 HIS A O 1
ATOM 1696 N N . ALA A 1 223 ? -13.631 1.852 -9.314 1.00 82.94 223 ALA A N 1
ATOM 1697 C CA . ALA A 1 223 ? -12.909 1.377 -10.485 1.00 82.94 223 ALA A CA 1
ATOM 1698 C C . ALA A 1 223 ? -12.304 -0.012 -10.216 1.00 82.94 223 ALA A C 1
ATOM 1700 O O . ALA A 1 223 ? -11.762 -0.260 -9.132 1.00 82.94 223 ALA A O 1
ATOM 1701 N N . ALA A 1 224 ? -12.393 -0.909 -11.200 1.00 81.00 224 ALA A N 1
ATOM 1702 C CA . ALA A 1 224 ? -11.951 -2.297 -11.084 1.00 81.00 224 ALA A CA 1
ATOM 1703 C C . ALA A 1 224 ? -11.432 -2.857 -12.420 1.00 81.00 224 ALA A C 1
ATOM 1705 O O . ALA A 1 224 ? -11.753 -2.336 -13.491 1.00 81.00 224 ALA A O 1
ATOM 1706 N N . LEU A 1 225 ? -10.692 -3.966 -12.323 1.00 85.44 225 LEU A N 1
ATOM 1707 C CA . LEU A 1 225 ? -10.129 -4.775 -13.408 1.00 85.44 225 LEU A CA 1
ATOM 1708 C C . LEU A 1 225 ? -8.957 -4.103 -14.131 1.00 85.44 225 LEU A C 1
ATOM 1710 O O . LEU A 1 225 ? -7.802 -4.418 -13.862 1.00 85.44 225 LEU A O 1
ATOM 1714 N N . PHE A 1 226 ? -9.250 -3.211 -15.072 1.00 87.56 226 PHE A N 1
ATOM 1715 C CA . PHE A 1 226 ? -8.266 -2.534 -15.915 1.00 87.56 226 PHE A CA 1
ATOM 1716 C C . PHE A 1 226 ? -8.913 -1.334 -16.612 1.00 87.56 226 PHE A C 1
ATOM 1718 O O . PHE A 1 226 ? -10.143 -1.225 -16.694 1.00 87.56 226 PHE A O 1
ATOM 1725 N N . THR A 1 227 ? -8.088 -0.421 -17.126 1.00 91.00 227 THR A N 1
ATOM 1726 C CA . THR A 1 227 ? -8.533 0.890 -17.628 1.00 91.00 227 THR A CA 1
ATOM 1727 C C . THR A 1 227 ? -9.616 0.774 -18.698 1.00 91.00 227 THR A C 1
ATOM 1729 O O . THR A 1 227 ? -10.621 1.476 -18.624 1.00 91.00 227 THR A O 1
ATOM 1732 N N . HIS A 1 228 ? -9.470 -0.153 -19.651 1.00 92.06 228 HIS A N 1
ATOM 1733 C CA . HIS A 1 228 ? -10.459 -0.336 -20.716 1.00 92.06 228 HIS A CA 1
ATOM 1734 C C . HIS A 1 228 ? -11.847 -0.714 -20.172 1.00 92.06 228 HIS A C 1
ATOM 1736 O O . HIS A 1 228 ? -12.831 -0.080 -20.544 1.00 92.06 228 HIS A O 1
ATOM 1742 N N . ALA A 1 229 ? -11.947 -1.686 -19.256 1.00 88.81 229 ALA A N 1
ATOM 1743 C CA . ALA A 1 229 ? -13.227 -2.084 -18.663 1.00 88.81 229 ALA A CA 1
ATOM 1744 C C . ALA A 1 229 ? -13.880 -0.932 -17.879 1.00 88.81 229 ALA A C 1
ATOM 1746 O O . ALA A 1 229 ? -15.073 -0.665 -18.037 1.00 88.81 229 ALA A O 1
ATOM 1747 N N . CYS A 1 230 ? -13.081 -0.210 -17.087 1.00 89.94 230 CYS A N 1
ATOM 1748 C CA . CYS A 1 230 ? -13.549 0.928 -16.302 1.00 89.94 230 CYS A CA 1
ATOM 1749 C C . CYS A 1 230 ? -14.076 2.066 -17.192 1.00 89.94 230 CYS A C 1
ATOM 1751 O O . CYS A 1 230 ? -15.197 2.538 -16.996 1.00 89.94 230 CYS A O 1
ATOM 1753 N N . CYS A 1 231 ? -13.297 2.494 -18.190 1.00 90.25 231 CYS A N 1
ATOM 1754 C CA . CYS A 1 231 ? -13.695 3.552 -19.118 1.00 90.25 231 CYS A CA 1
ATOM 1755 C C . CYS A 1 231 ? -14.912 3.142 -19.954 1.00 90.25 231 CYS A C 1
ATOM 1757 O O . CYS A 1 231 ? -15.835 3.936 -20.112 1.00 90.25 231 CYS A O 1
ATOM 1759 N N . HIS A 1 232 ? -14.955 1.896 -20.433 1.00 91.12 232 HIS A N 1
ATOM 1760 C CA . HIS A 1 232 ? -16.086 1.369 -21.192 1.00 91.12 232 HIS A CA 1
ATOM 1761 C C . HIS A 1 232 ? -17.390 1.444 -20.387 1.00 91.12 232 HIS A C 1
ATOM 1763 O O . HIS A 1 232 ? -18.381 2.008 -20.853 1.00 91.12 232 HIS A O 1
ATOM 1769 N N . GLN A 1 233 ? -17.388 0.945 -19.146 1.00 87.62 233 GLN A N 1
ATOM 1770 C CA . GLN A 1 233 ? -18.567 1.011 -18.285 1.00 87.62 233 GLN A CA 1
ATOM 1771 C C . GLN A 1 233 ? -18.949 2.455 -17.938 1.00 87.62 233 GLN A C 1
ATOM 1773 O O . GLN A 1 233 ? -20.133 2.789 -17.944 1.00 87.62 233 GLN A O 1
ATOM 1778 N N . HIS A 1 234 ? -17.969 3.323 -17.678 1.00 87.56 234 HIS A N 1
ATOM 1779 C CA . HIS A 1 234 ? -18.216 4.739 -17.417 1.00 87.56 234 HIS A CA 1
ATOM 1780 C C . HIS A 1 234 ? -18.908 5.432 -18.603 1.00 87.56 234 HIS A C 1
ATOM 1782 O O . HIS A 1 234 ? -19.941 6.074 -18.412 1.00 87.56 234 HIS A O 1
ATOM 1788 N N . CYS A 1 235 ? -18.408 5.235 -19.827 1.00 87.75 235 CYS A N 1
ATOM 1789 C CA . CYS A 1 235 ? -19.018 5.767 -21.046 1.00 87.75 235 CYS A CA 1
ATOM 1790 C C . CYS A 1 235 ? -20.445 5.242 -21.255 1.00 87.75 235 CYS A C 1
ATOM 1792 O O . CYS A 1 235 ? -21.345 6.022 -21.561 1.00 87.75 235 CYS A O 1
ATOM 1794 N N . HIS A 1 236 ? -20.680 3.944 -21.036 1.00 86.62 236 HIS A N 1
ATOM 1795 C CA . HIS A 1 236 ? -22.020 3.360 -21.141 1.00 86.62 236 HIS A CA 1
ATOM 1796 C C . HIS A 1 236 ? -23.017 3.977 -20.155 1.00 86.62 236 HIS A C 1
ATOM 1798 O O . HIS A 1 236 ? -24.133 4.313 -20.547 1.00 86.62 236 HIS A O 1
ATOM 1804 N N . LEU A 1 237 ? -22.627 4.151 -18.888 1.00 85.06 237 LEU A N 1
ATOM 1805 C CA . LEU A 1 237 ? -23.491 4.770 -17.877 1.00 85.06 237 LEU A CA 1
ATOM 1806 C C . LEU A 1 237 ? -23.793 6.234 -18.226 1.00 85.06 237 LEU A C 1
ATOM 1808 O O . LEU A 1 237 ? -24.936 6.660 -18.090 1.00 85.06 237 LEU A O 1
ATOM 1812 N N . HIS A 1 238 ? -22.798 6.977 -18.721 1.00 83.38 238 HIS A N 1
ATOM 1813 C CA . HIS A 1 238 ? -22.974 8.356 -19.184 1.00 83.38 238 HIS A CA 1
ATOM 1814 C C . HIS A 1 238 ? -23.896 8.489 -20.395 1.00 83.38 238 HIS A C 1
ATOM 1816 O O . HIS A 1 238 ? -24.666 9.443 -20.459 1.00 83.38 238 HIS A O 1
ATOM 1822 N N . ALA A 1 239 ? -23.840 7.550 -21.337 1.00 84.00 239 ALA A N 1
ATOM 1823 C CA . ALA A 1 239 ? -24.658 7.603 -22.543 1.00 84.00 239 ALA A CA 1
ATOM 1824 C C . ALA A 1 239 ? -26.104 7.121 -22.325 1.00 84.00 239 ALA A C 1
ATOM 1826 O O . ALA A 1 239 ? -27.005 7.578 -23.023 1.00 84.00 239 ALA A O 1
ATOM 1827 N N . ALA A 1 240 ? -26.332 6.185 -21.395 1.00 80.44 240 ALA A N 1
ATOM 1828 C CA . ALA A 1 240 ? -27.595 5.444 -21.308 1.00 80.44 240 ALA A CA 1
ATOM 1829 C C . ALA A 1 240 ? -28.429 5.698 -20.039 1.00 80.44 240 ALA A C 1
ATOM 1831 O O . ALA A 1 240 ? -29.571 5.241 -19.980 1.00 80.44 240 ALA A O 1
ATOM 1832 N N . GLN A 1 241 ? -27.902 6.378 -19.013 1.00 75.44 241 GLN A N 1
ATOM 1833 C CA . GLN A 1 241 ? -28.627 6.589 -17.752 1.00 75.44 241 GLN A CA 1
ATOM 1834 C C . GLN A 1 241 ? -28.999 8.054 -17.510 1.00 75.44 241 GLN A C 1
ATOM 1836 O O . GLN A 1 241 ? -28.211 8.959 -17.749 1.00 75.44 241 GLN A O 1
ATOM 1841 N N . LEU A 1 242 ? -30.200 8.267 -16.953 1.00 64.19 242 LEU A N 1
ATOM 1842 C CA . LEU A 1 242 ? -30.705 9.585 -16.529 1.00 64.19 242 LEU A CA 1
ATOM 1843 C C . LEU A 1 242 ? -29.874 10.200 -15.390 1.00 64.19 242 LEU A C 1
ATOM 1845 O O . LEU A 1 242 ? -29.769 11.417 -15.287 1.00 64.19 242 LEU A O 1
ATOM 1849 N N . HIS A 1 243 ? -29.280 9.352 -14.547 1.00 66.69 243 HIS A N 1
ATOM 1850 C CA . HIS A 1 243 ? -28.348 9.741 -13.493 1.00 66.69 243 HIS A CA 1
ATOM 1851 C C . HIS A 1 243 ? -27.066 8.925 -13.656 1.00 66.69 243 HIS A C 1
ATOM 1853 O O . HIS A 1 243 ? -26.908 7.902 -12.981 1.00 66.69 243 HIS A O 1
ATOM 1859 N N . PRO A 1 244 ? -26.152 9.320 -14.559 1.00 61.56 244 PRO A N 1
ATOM 1860 C CA . PRO A 1 244 ? -24.831 8.722 -14.550 1.00 61.56 244 PRO A CA 1
ATOM 1861 C C . PRO A 1 244 ? -24.231 8.916 -13.162 1.00 61.56 244 PRO A C 1
ATOM 1863 O O . PRO A 1 244 ? -24.483 9.937 -12.514 1.00 61.56 244 PRO A O 1
ATOM 1866 N N . LYS A 1 245 ? -23.480 7.918 -12.679 1.00 58.75 245 LYS A N 1
ATOM 1867 C CA . LYS A 1 245 ? -22.772 7.999 -11.397 1.00 58.75 245 LYS A CA 1
ATOM 1868 C C . LYS A 1 245 ? -21.778 9.161 -11.454 1.00 58.75 245 LYS A C 1
ATOM 1870 O O . LYS A 1 245 ? -20.600 8.969 -11.736 1.00 58.75 245 LYS A O 1
ATOM 1875 N N . HIS A 1 246 ? -22.246 10.371 -11.172 1.00 51.19 246 HIS A N 1
ATOM 1876 C CA . HIS A 1 246 ? -21.380 11.456 -10.780 1.00 51.19 246 HIS A CA 1
ATOM 1877 C C . HIS A 1 246 ? -20.706 11.002 -9.495 1.00 51.19 246 HIS A C 1
ATOM 1879 O O . HIS A 1 246 ? -21.378 10.555 -8.561 1.00 51.19 246 HIS A O 1
ATOM 1885 N N . LEU A 1 247 ? -19.377 11.093 -9.469 1.00 45.78 247 LEU A N 1
ATOM 1886 C CA . LEU A 1 247 ? -18.602 11.120 -8.240 1.00 45.78 247 LEU A CA 1
ATOM 1887 C C . LEU A 1 247 ? -19.165 12.264 -7.395 1.00 45.78 247 LEU A C 1
ATOM 1889 O O . LEU A 1 247 ? -18.690 13.396 -7.453 1.00 45.78 247 LEU A O 1
ATOM 1893 N N . GLN A 1 248 ? -20.216 11.991 -6.625 1.00 37.59 248 GLN A N 1
ATOM 1894 C CA . GLN A 1 248 ? -20.508 12.792 -5.465 1.00 37.59 248 GLN A CA 1
ATOM 1895 C C . GLN A 1 248 ? -19.328 12.534 -4.534 1.00 37.59 248 GLN A C 1
ATOM 1897 O O . GLN A 1 248 ? -19.340 11.616 -3.719 1.00 37.59 248 GLN A O 1
ATOM 1902 N N . HIS A 1 249 ? -18.312 13.391 -4.628 1.00 37.59 249 HIS A N 1
ATOM 1903 C CA . HIS A 1 249 ? -17.668 13.895 -3.428 1.00 37.59 249 HIS A CA 1
ATOM 1904 C C . HIS A 1 249 ? -18.758 14.607 -2.618 1.00 37.59 249 HIS A C 1
ATOM 1906 O O . HIS A 1 249 ? -18.803 15.826 -2.519 1.00 37.59 249 HIS A O 1
ATOM 1912 N N . GLN A 1 250 ? -19.689 13.836 -2.058 1.00 28.17 250 GLN A N 1
ATOM 1913 C CA . GLN A 1 250 ? -20.223 14.207 -0.778 1.00 28.17 250 GLN A CA 1
ATOM 1914 C C . GLN A 1 250 ? -19.033 13.994 0.157 1.00 28.17 250 GLN A C 1
ATOM 1916 O O . GLN A 1 250 ? -18.652 12.841 0.387 1.00 28.17 250 GLN A O 1
ATOM 1921 N N . PRO A 1 251 ? -18.423 15.048 0.739 1.00 33.16 251 PRO A N 1
ATOM 1922 C CA . PRO A 1 251 ? -17.999 14.858 2.114 1.00 33.16 251 PRO A CA 1
ATOM 1923 C C . PRO A 1 251 ? -19.188 14.175 2.790 1.00 33.16 251 PRO A C 1
ATOM 1925 O O . PRO A 1 251 ? -20.328 14.611 2.590 1.00 33.16 251 PRO A O 1
ATOM 1928 N N . ARG A 1 252 ? -18.974 13.075 3.520 1.00 36.84 252 ARG A N 1
ATOM 1929 C CA . ARG A 1 252 ? -19.952 12.722 4.547 1.00 36.84 252 ARG A CA 1
ATOM 1930 C C . ARG A 1 252 ? -20.107 14.005 5.341 1.00 36.84 252 ARG A C 1
ATOM 1932 O O . ARG A 1 252 ? -19.195 14.385 6.075 1.00 36.84 252 ARG A O 1
ATOM 1939 N N . ASN A 1 253 ? -21.192 14.728 5.077 1.00 30.98 253 ASN A N 1
ATOM 1940 C CA . ASN A 1 253 ? -21.583 15.854 5.880 1.00 30.98 253 ASN A CA 1
ATOM 1941 C C . ASN A 1 253 ? -21.626 15.255 7.270 1.00 30.98 253 ASN A C 1
ATOM 1943 O O . ASN A 1 253 ? -22.381 14.311 7.509 1.00 30.98 253 ASN A O 1
ATOM 1947 N N . ARG A 1 254 ? -20.715 15.730 8.122 1.00 41.53 254 ARG A N 1
ATOM 1948 C CA . ARG A 1 254 ? -20.821 15.531 9.555 1.00 41.53 254 ARG A CA 1
ATOM 1949 C C . ARG A 1 254 ? -22.238 15.975 9.899 1.00 41.53 254 ARG A C 1
ATOM 1951 O O . ARG A 1 254 ? -22.549 17.160 9.781 1.00 41.53 254 ARG A O 1
ATOM 1958 N N . LEU A 1 255 ? -23.087 15.002 10.192 1.00 31.64 255 LEU A N 1
ATOM 1959 C CA . LEU A 1 255 ? -24.395 15.178 10.794 1.00 31.64 255 LEU A CA 1
ATOM 1960 C C . LEU A 1 255 ? -24.297 14.600 12.197 1.00 31.64 255 LEU A C 1
ATOM 1962 O O . LEU A 1 255 ? -23.828 13.447 12.306 1.00 31.64 255 LEU A O 1
#

Sequence (255 aa):
MATAGGGSGADPGSRGLLRLLSFCVLLAGLCRGNSVERKIYIPLNKTAPCVRLLNATHQIGCQSSISGDTGVIHVVEKEEDLQWVLTDGPNPPYMVLLESKHFTRDLMEKLKGRTSRIAGLAVSLTKPSPASGFSPSVQCPNDGFGVYSNSYGPEFAHCREIQWNSLGNGLAYEDFSFPIFLLEDENETKVIKQWGPSPLSVLSRSQPESEWLSTNLPTMCHAALFTHACCHQHCHLHAAQLHPKHLQHQPRNRL

pLDDT: mean 81.59, std 18.11, range [28.17, 97.56]

Radius of gyration: 29.01 Å; chains: 1; bounding box: 115×52×64 Å

InterPro domains:
  IPR008710 Nicastrin [PTHR21092] (18-199)
  IPR041084 Nicastrin, small lobe [PF18266] (49-194)

Organism: Homo sapiens (NCBI:txid9606)